Protein AF-A0ABD2PRA4-F1 (afdb_monomer_lite)

InterPro domains:
  IPR013866 Sphingolipid delta4-desaturase, N-terminal [PF08557] (90-124)
  IPR013866 Sphingolipid delta4-desaturase, N-terminal [SM01269] (88-125)

pLDDT: mean 74.13, std 17.99, range [33.41, 94.56]

Secondary structure (DSSP, 8-state):
-HHHHHHHHHHHHHHHHHHHHHHHHHHHHHTT-HHHHHHHHHHHHS-----S--------------------SSHHHHHHHHHHT----TT-----SPPHHHHHHHHHHHH-GGGGGG----THHHHHHHHHHHHHHHHHHHHHHH---HHHHHHHIIIIIHHHHHHHHHHHHHHHTTTTT-TT-HHHHHHHHHHHHGGG-S--HHHHHHHHHHH-

Sequence (216 aa):
MSMVKEITFRILEVVLLTDISCQRDLTSNMVKDEKVKKAFKDLQHNGVEPKGEAKCRLTRHEAADWKSTFTAVTTNFFRALTLAFAIKNTDDEWEYTEEPHVSRRKEILARHPEIKKLMGHDPTIALVVLVEVFLQFCMMFFVQWYQPGWLLFLTLAYVVGATLNHSLGSAIHEIGHNLAFGHSYPKCNRVLSLVCNLPLGIPIAISYKKYHQEHH

Radius of gyration: 23.18 Å; chains: 1; bounding box: 57×55×52 Å

Foldseek 3Di:
DVVVVVVLVVVLVVLVVLVVVVVVVLVVVCVPDPLSVVLVVCCVPVNDDQDDFADDDDPDDDPDDDDDDDPPPPVVPVVVVCVVPDDDDVPDDDDPTPDVCVRSVVVSCVVRVVVVVSPAAAQVLLVSLVVLLVVLVVVVVVCVVVVDDPVVVVVCCVPVVVSSLVSLVVSLVCLLVVRNPDPVCNVVSLVSLQSSCVSVPDPPSVVCSVVVVVVD

Structure (mmCIF, N/CA/C/O backbone):
data_AF-A0ABD2PRA4-F1
#
_entry.id   AF-A0ABD2PRA4-F1
#
loop_
_atom_site.group_PDB
_atom_site.id
_atom_site.type_symbol
_atom_site.label_atom_id
_atom_site.label_alt_id
_atom_site.label_comp_id
_atom_site.label_asym_id
_atom_site.label_entity_id
_atom_site.label_seq_id
_atom_site.pdbx_PDB_ins_code
_atom_site.Cartn_x
_atom_site.Cartn_y
_atom_site.Cartn_z
_atom_site.occupancy
_atom_site.B_iso_or_equiv
_atom_site.auth_seq_id
_atom_site.auth_comp_id
_atom_site.auth_asym_id
_atom_site.auth_atom_id
_atom_site.pdbx_PDB_model_num
ATOM 1 N N . MET A 1 1 ? -26.019 -8.322 19.562 1.00 48.19 1 MET A N 1
ATOM 2 C CA . MET A 1 1 ? -24.837 -9.217 19.501 1.00 48.19 1 MET A CA 1
ATOM 3 C C . MET A 1 1 ? -24.753 -10.047 18.212 1.00 48.19 1 MET A C 1
ATOM 5 O O . MET A 1 1 ? -23.647 -10.243 17.734 1.00 48.19 1 MET A O 1
ATOM 9 N N . SER A 1 2 ? -25.870 -10.507 17.625 1.00 48.75 2 SER A N 1
ATOM 10 C CA . SER A 1 2 ? -25.870 -11.269 16.355 1.00 48.75 2 SER A CA 1
ATOM 11 C C . SER A 1 2 ? -25.567 -10.401 15.117 1.00 48.75 2 SER A C 1
ATOM 13 O O . SER A 1 2 ? -24.686 -10.754 14.345 1.00 48.75 2 SER A O 1
ATOM 15 N N . MET A 1 3 ? -26.161 -9.208 15.006 1.00 41.91 3 MET A N 1
ATOM 16 C CA . MET A 1 3 ? -25.977 -8.324 13.840 1.00 41.91 3 MET A CA 1
ATOM 17 C C . MET A 1 3 ? -24.536 -7.816 13.651 1.00 41.91 3 MET A C 1
ATOM 19 O O . MET A 1 3 ? -24.042 -7.758 12.533 1.00 41.91 3 MET A O 1
ATOM 23 N N . VAL A 1 4 ? -23.831 -7.484 14.739 1.00 47.22 4 VAL A N 1
ATOM 24 C CA . VAL A 1 4 ? -22.433 -7.013 14.666 1.00 47.22 4 VAL A CA 1
ATOM 25 C C . VAL A 1 4 ? -21.511 -8.143 14.221 1.00 47.22 4 VAL A C 1
ATOM 27 O O . VAL A 1 4 ? -20.702 -7.934 13.331 1.00 47.22 4 VAL A O 1
ATOM 30 N N . LYS A 1 5 ? -21.683 -9.355 14.766 1.00 48.06 5 LYS A N 1
ATOM 31 C CA . LYS A 1 5 ? -20.922 -10.532 14.321 1.00 48.06 5 LYS A CA 1
ATOM 32 C C . LYS A 1 5 ? -21.134 -10.800 12.834 1.00 48.06 5 LYS A C 1
ATOM 34 O O . LYS A 1 5 ? -20.176 -11.099 12.137 1.00 48.06 5 LYS A O 1
ATOM 39 N N . GLU A 1 6 ? -22.363 -10.648 12.355 1.00 48.19 6 GLU A N 1
ATOM 40 C CA . GLU A 1 6 ? -22.707 -10.885 10.956 1.00 48.19 6 GLU A CA 1
ATOM 41 C C . GLU A 1 6 ? -22.149 -9.805 10.017 1.00 48.19 6 GLU A C 1
ATOM 43 O O . GLU A 1 6 ? -21.618 -10.132 8.961 1.00 48.19 6 GLU A O 1
ATOM 48 N N . ILE A 1 7 ? -22.168 -8.533 10.424 1.00 53.28 7 ILE A N 1
ATOM 49 C CA . ILE A 1 7 ? -21.553 -7.434 9.664 1.00 53.28 7 ILE A CA 1
ATOM 50 C C . ILE A 1 7 ? -20.029 -7.572 9.642 1.00 53.28 7 ILE A C 1
ATOM 52 O O . ILE A 1 7 ? -19.430 -7.462 8.577 1.00 53.28 7 ILE A O 1
ATOM 56 N N . THR A 1 8 ? -19.387 -7.850 10.781 1.00 50.66 8 THR A N 1
ATOM 57 C CA . THR A 1 8 ? -17.930 -8.047 10.829 1.00 50.66 8 THR A CA 1
ATOM 58 C C . THR A 1 8 ? -17.515 -9.246 9.981 1.00 50.66 8 THR A C 1
ATOM 60 O O . THR A 1 8 ? -16.539 -9.153 9.246 1.00 50.66 8 THR A O 1
ATOM 63 N N . PHE A 1 9 ? -18.275 -10.343 10.032 1.00 52.56 9 PHE A N 1
ATOM 64 C CA . PHE A 1 9 ? -18.011 -11.531 9.223 1.00 52.56 9 PHE A CA 1
ATOM 65 C C . PHE A 1 9 ? -18.160 -11.242 7.725 1.00 52.56 9 PHE A C 1
ATOM 67 O O . PHE A 1 9 ? -17.268 -11.582 6.956 1.00 52.56 9 PHE A O 1
ATOM 74 N N . ARG A 1 10 ? -19.219 -10.531 7.315 1.00 53.53 10 ARG A N 1
ATOM 75 C CA . ARG A 1 10 ? -19.430 -10.147 5.909 1.00 53.53 10 ARG A CA 1
ATOM 76 C C . ARG A 1 10 ? -18.403 -9.136 5.404 1.00 53.53 10 ARG A C 1
ATOM 78 O O . ARG A 1 10 ? -18.008 -9.210 4.250 1.00 53.53 10 ARG A O 1
ATOM 85 N N . ILE A 1 11 ? -17.944 -8.210 6.245 1.00 55.09 11 ILE A N 1
ATOM 86 C CA . ILE A 1 11 ? -16.858 -7.285 5.893 1.00 55.09 11 ILE A CA 1
ATOM 87 C C . ILE A 1 11 ? -15.550 -8.056 5.698 1.00 55.09 11 ILE A C 1
ATOM 89 O O . ILE A 1 11 ? -14.870 -7.848 4.699 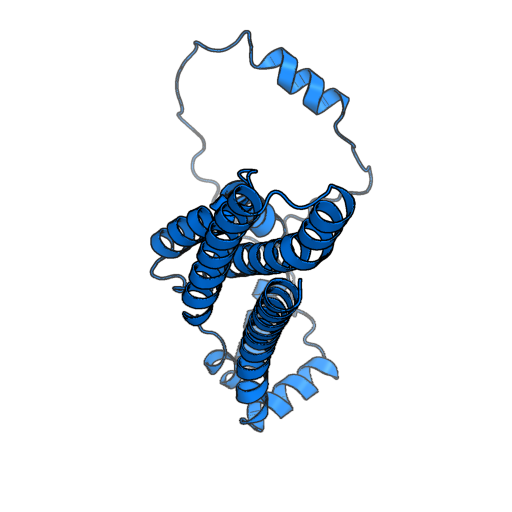1.00 55.09 11 ILE A O 1
ATOM 93 N N . LEU A 1 12 ? -15.217 -8.965 6.619 1.00 56.12 12 LEU A N 1
ATOM 94 C CA . LEU A 1 12 ? -14.015 -9.792 6.516 1.00 56.12 12 LEU A CA 1
ATOM 95 C C . LEU A 1 12 ? -14.051 -10.668 5.255 1.00 56.12 12 LEU A C 1
ATOM 97 O O . LEU A 1 12 ? -13.047 -10.794 4.562 1.00 56.12 12 LEU A O 1
ATOM 101 N N . GLU A 1 13 ? -15.220 -11.226 4.941 1.00 55.94 13 GLU A N 1
ATOM 102 C CA . GLU A 1 13 ? -15.465 -12.011 3.733 1.00 55.94 13 GLU A CA 1
ATOM 103 C C . GLU A 1 13 ? -15.283 -11.163 2.468 1.00 55.94 13 GLU A C 1
ATOM 105 O O . GLU A 1 13 ? -14.559 -11.573 1.569 1.00 55.94 13 GLU A O 1
ATOM 110 N N . VAL A 1 14 ? -15.850 -9.953 2.409 1.00 56.66 14 VAL A N 1
ATOM 111 C CA . VAL A 1 14 ? -15.675 -9.046 1.262 1.00 56.66 14 VAL A CA 1
ATOM 112 C C . VAL A 1 14 ? -14.207 -8.659 1.073 1.00 56.66 14 VAL A C 1
ATOM 114 O O . VAL A 1 14 ? -13.724 -8.734 -0.052 1.00 56.66 14 VAL A O 1
ATOM 117 N N . VAL A 1 15 ? -13.491 -8.316 2.149 1.00 57.34 15 VAL A N 1
ATOM 118 C CA . VAL A 1 15 ? -12.068 -7.924 2.104 1.00 57.34 15 VAL A CA 1
ATOM 119 C C . VAL A 1 15 ? -11.189 -9.075 1.613 1.00 57.34 15 VAL A C 1
ATOM 121 O O . VAL A 1 15 ? -10.407 -8.903 0.677 1.00 57.34 15 VAL A O 1
ATOM 124 N N . LEU A 1 16 ? -11.359 -10.270 2.188 1.00 57.31 16 LEU A N 1
ATOM 125 C CA . LEU A 1 16 ? -10.630 -11.467 1.760 1.00 57.31 16 LEU A CA 1
ATOM 126 C C . LEU A 1 16 ? -10.949 -11.829 0.306 1.00 57.31 16 LEU A C 1
ATOM 128 O O . LEU A 1 16 ? -10.056 -12.209 -0.448 1.00 57.31 16 LEU A O 1
ATOM 132 N N . LEU A 1 17 ? -12.208 -11.700 -0.116 1.00 55.25 17 LEU A N 1
ATOM 133 C CA . LEU A 1 17 ? -12.607 -12.013 -1.484 1.00 55.25 17 LEU A CA 1
ATOM 134 C C . LEU A 1 17 ? -12.061 -11.006 -2.499 1.00 55.25 17 LEU A C 1
ATOM 136 O O . LEU A 1 17 ? -11.713 -11.425 -3.604 1.00 55.25 17 LEU A O 1
ATOM 140 N N . THR A 1 18 ? -11.954 -9.718 -2.164 1.00 53.94 18 THR A N 1
ATOM 141 C CA . THR A 1 18 ? -11.391 -8.710 -3.076 1.00 53.94 18 THR A CA 1
ATOM 142 C C . THR A 1 18 ? -9.891 -8.882 -3.285 1.00 53.94 18 THR A C 1
ATOM 144 O O . THR A 1 18 ? -9.443 -8.842 -4.430 1.00 53.94 18 THR A O 1
ATOM 147 N N . ASP A 1 19 ? -9.136 -9.155 -2.219 1.00 52.25 19 ASP A N 1
ATOM 148 C CA . ASP A 1 19 ? -7.680 -9.338 -2.292 1.00 52.25 19 ASP A CA 1
ATOM 149 C C . ASP A 1 19 ? -7.328 -10.608 -3.097 1.00 52.25 19 ASP A C 1
ATOM 151 O O . ASP A 1 19 ? -6.590 -10.581 -4.087 1.00 52.25 19 ASP A O 1
ATOM 155 N N . ILE A 1 20 ? -8.023 -11.714 -2.795 1.00 53.16 20 ILE A N 1
ATOM 156 C CA . ILE A 1 20 ? -7.877 -12.974 -3.533 1.00 53.16 20 ILE A CA 1
ATOM 157 C C . ILE A 1 20 ? -8.292 -12.817 -5.004 1.00 53.16 20 ILE A C 1
ATOM 159 O O . ILE A 1 20 ? -7.678 -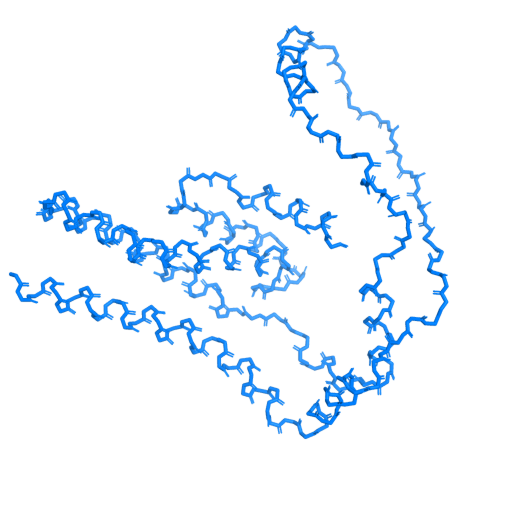13.430 -5.878 1.00 53.16 20 ILE A O 1
ATOM 163 N N . SER A 1 21 ? -9.331 -12.035 -5.311 1.00 49.72 21 SER A N 1
ATOM 164 C CA . SER A 1 21 ? -9.794 -11.867 -6.697 1.00 49.72 21 SER A CA 1
ATOM 165 C C . SER A 1 21 ? -8.804 -11.063 -7.543 1.00 49.72 21 SER A C 1
ATOM 167 O O . SER A 1 21 ? -8.553 -11.447 -8.684 1.00 49.72 21 SER A O 1
ATOM 169 N N . CYS A 1 22 ? -8.170 -10.031 -6.974 1.00 47.84 22 CYS A N 1
ATOM 170 C CA . CYS A 1 22 ? -7.142 -9.240 -7.655 1.00 47.84 22 CYS A CA 1
ATOM 171 C C . CYS A 1 22 ? -5.910 -10.095 -8.023 1.00 47.84 22 CYS A C 1
ATOM 173 O O . CYS A 1 22 ? -5.510 -10.163 -9.189 1.00 47.84 22 CYS A O 1
ATOM 175 N N . GLN A 1 23 ? -5.366 -10.865 -7.070 1.00 50.03 23 GLN A N 1
ATOM 176 C CA . GLN A 1 23 ? -4.257 -11.796 -7.348 1.00 50.03 23 GLN A CA 1
ATOM 177 C C . GLN A 1 23 ? -4.648 -12.931 -8.314 1.00 50.03 23 GLN A C 1
ATOM 179 O O . GLN A 1 23 ? -3.826 -13.409 -9.110 1.00 50.03 23 GLN A O 1
ATOM 184 N N . ARG A 1 24 ? -5.911 -13.373 -8.278 1.00 51.66 24 ARG A N 1
ATOM 185 C CA . ARG A 1 24 ? -6.428 -14.421 -9.167 1.00 51.66 24 ARG A CA 1
ATOM 186 C C . ARG A 1 24 ? -6.555 -13.949 -10.617 1.00 51.66 24 ARG A C 1
ATOM 188 O O . ARG A 1 24 ? -6.306 -14.746 -11.520 1.00 51.66 24 ARG A O 1
ATOM 195 N N . ASP A 1 25 ? -6.880 -12.685 -10.874 1.00 53.72 25 ASP A N 1
ATOM 196 C CA . ASP A 1 25 ? -7.033 -12.183 -12.246 1.00 53.72 25 ASP A CA 1
ATOM 197 C C . ASP A 1 25 ? -5.695 -12.059 -12.990 1.00 53.72 25 ASP A C 1
ATOM 199 O O . ASP A 1 25 ? -5.598 -12.487 -14.149 1.00 53.72 25 ASP A O 1
ATOM 203 N N . LEU A 1 26 ? -4.638 -11.595 -12.313 1.00 52.12 26 LEU A N 1
ATOM 204 C CA . LEU A 1 26 ? -3.271 -11.557 -12.854 1.00 52.12 26 LEU A CA 1
ATOM 205 C C . LEU A 1 26 ? -2.768 -12.960 -13.221 1.00 52.12 26 LEU A C 1
ATOM 207 O O . LEU A 1 26 ? -2.285 -13.193 -14.333 1.00 52.12 26 LEU A O 1
ATOM 211 N N . THR A 1 27 ? -2.955 -13.924 -12.318 1.00 53.31 27 THR A N 1
ATOM 212 C CA . THR A 1 27 ? -2.571 -15.321 -12.562 1.00 53.31 27 THR A CA 1
ATOM 213 C C . THR A 1 27 ? -3.439 -15.978 -13.638 1.00 53.31 27 THR A C 1
ATOM 215 O O . THR A 1 27 ? -2.912 -16.708 -14.478 1.00 53.31 27 THR A O 1
ATOM 218 N N . SER A 1 28 ? -4.742 -15.676 -13.715 1.00 58.91 28 SER A N 1
ATOM 219 C CA . SER A 1 28 ? -5.622 -16.250 -14.745 1.00 58.91 28 SER A CA 1
ATOM 220 C C . SER A 1 28 ? -5.221 -15.832 -16.162 1.00 58.91 28 SER A C 1
ATOM 222 O O . SER A 1 28 ? -5.287 -16.646 -17.086 1.00 58.91 28 SER A O 1
ATOM 224 N N . ASN A 1 29 ? -4.769 -14.588 -16.346 1.00 59.38 29 ASN A N 1
ATOM 225 C CA . ASN A 1 29 ? -4.348 -14.087 -17.652 1.00 59.38 29 ASN A CA 1
ATOM 226 C C . ASN A 1 29 ? -3.021 -14.710 -18.098 1.00 59.38 29 ASN A C 1
ATOM 228 O O . ASN A 1 29 ? -2.890 -15.090 -19.263 1.00 59.38 29 ASN A O 1
ATOM 232 N N . MET A 1 30 ? -2.084 -14.929 -17.170 1.00 58.38 30 MET A N 1
ATOM 233 C CA . MET A 1 30 ? -0.866 -15.708 -17.434 1.00 58.38 30 MET A CA 1
ATOM 234 C C . MET A 1 30 ? -1.174 -17.170 -17.792 1.00 58.38 30 MET A C 1
ATOM 236 O O . MET A 1 30 ? -0.494 -17.771 -18.621 1.00 58.38 30 MET A O 1
ATOM 240 N N . VAL A 1 31 ? -2.227 -17.748 -17.205 1.00 60.25 31 VAL A N 1
ATOM 241 C CA . VAL A 1 31 ? -2.642 -19.141 -17.433 1.00 60.25 31 VAL A CA 1
ATOM 242 C C . VAL A 1 31 ? -3.372 -19.339 -18.775 1.00 60.25 31 VAL A C 1
ATOM 244 O O . VAL A 1 31 ? -3.567 -20.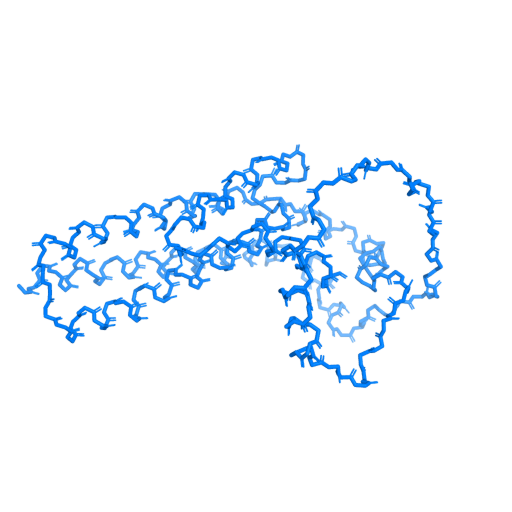478 -19.201 1.00 60.25 31 VAL A O 1
ATOM 247 N N . LYS A 1 32 ? -3.750 -18.288 -19.503 1.00 68.62 32 LYS A N 1
ATOM 248 C CA . LYS A 1 32 ? -4.456 -18.446 -20.790 1.00 68.62 32 LYS A CA 1
ATOM 249 C C . LYS A 1 32 ? -3.523 -18.539 -21.998 1.00 68.62 32 LYS A C 1
ATOM 251 O O . LYS A 1 32 ? -3.882 -19.192 -22.972 1.00 68.62 32 LYS A O 1
ATOM 256 N N . ASP A 1 33 ? -2.338 -17.932 -21.944 1.00 77.12 33 ASP A N 1
ATOM 257 C CA . ASP A 1 33 ? -1.402 -17.913 -23.073 1.00 77.12 33 ASP A CA 1
ATOM 258 C C . ASP A 1 33 ? -0.353 -19.030 -22.942 1.00 77.12 33 ASP A C 1
ATOM 260 O O . ASP A 1 33 ? 0.520 -19.019 -22.072 1.00 77.12 33 ASP A O 1
ATOM 264 N N . GLU A 1 34 ? -0.455 -20.036 -23.809 1.00 82.50 34 GLU A N 1
ATOM 265 C CA . GLU A 1 34 ? 0.419 -21.210 -23.788 1.00 82.50 34 GLU A CA 1
ATOM 266 C C . GLU A 1 34 ? 1.889 -20.857 -24.084 1.00 82.50 34 GLU A C 1
ATOM 268 O O . GLU A 1 34 ? 2.799 -21.489 -23.541 1.00 82.50 34 GLU A O 1
ATOM 273 N N . LYS A 1 35 ? 2.139 -19.795 -24.869 1.00 81.31 35 LYS A N 1
ATOM 274 C CA . LYS A 1 35 ? 3.499 -19.307 -25.144 1.00 81.31 35 LYS A CA 1
ATOM 275 C C . LYS A 1 35 ? 4.108 -18.669 -23.902 1.00 81.31 35 LYS A C 1
ATOM 277 O O . LYS A 1 35 ? 5.252 -18.964 -23.574 1.00 81.31 35 LYS A O 1
ATOM 282 N N . VAL A 1 36 ? 3.320 -17.884 -23.165 1.00 81.12 36 VAL A N 1
ATOM 283 C CA . VAL A 1 36 ? 3.733 -17.299 -21.878 1.00 81.12 36 VAL A CA 1
ATOM 284 C C . VAL A 1 36 ? 4.037 -18.391 -20.853 1.00 81.12 36 VAL A C 1
ATOM 286 O O . VAL A 1 36 ? 5.062 -18.322 -20.177 1.00 81.12 36 VAL A O 1
ATOM 289 N N . LYS A 1 37 ? 3.189 -19.423 -20.744 1.00 81.69 37 LYS A N 1
ATOM 290 C CA . LYS A 1 37 ? 3.445 -20.559 -19.840 1.00 81.69 37 LYS A CA 1
ATOM 291 C C . LYS A 1 37 ? 4.759 -21.255 -20.155 1.00 81.69 37 LYS A C 1
ATOM 293 O O . LYS A 1 37 ? 5.524 -21.567 -19.243 1.00 81.69 37 LYS A O 1
ATOM 298 N N . LYS A 1 38 ? 5.007 -21.508 -21.443 1.00 83.38 38 LYS A N 1
ATOM 299 C CA . LYS A 1 38 ? 6.243 -22.136 -21.901 1.00 83.38 38 LYS A CA 1
ATOM 300 C C . LYS A 1 38 ? 7.451 -21.261 -21.568 1.00 83.38 38 LYS A C 1
ATOM 302 O O . LYS A 1 38 ? 8.383 -21.761 -20.954 1.00 83.38 38 LYS A O 1
ATOM 307 N N . ALA A 1 39 ? 7.381 -19.962 -21.857 1.00 81.19 39 ALA A N 1
ATOM 308 C CA . ALA A 1 39 ? 8.424 -19.003 -21.506 1.00 81.19 39 ALA A CA 1
ATOM 309 C C . ALA A 1 39 ? 8.728 -18.995 -19.999 1.00 81.19 39 ALA A C 1
ATOM 311 O O . ALA A 1 39 ? 9.885 -19.027 -19.597 1.00 81.19 39 ALA A O 1
ATOM 312 N N . PHE A 1 40 ? 7.701 -19.019 -19.145 1.00 79.25 40 PHE A N 1
ATOM 313 C CA . PHE A 1 40 ? 7.890 -19.043 -17.693 1.00 79.25 40 PHE A CA 1
ATOM 314 C C . PHE A 1 40 ? 8.574 -20.332 -17.218 1.00 79.25 40 PHE A C 1
ATOM 316 O O . PHE A 1 40 ? 9.498 -20.285 -16.407 1.00 79.25 40 PHE A O 1
ATOM 323 N N . LYS A 1 41 ? 8.162 -21.480 -17.768 1.00 82.12 41 LYS A N 1
ATOM 324 C CA . LYS A 1 41 ? 8.769 -22.783 -17.476 1.00 82.12 41 LYS A CA 1
ATOM 325 C C . LYS A 1 41 ? 10.227 -22.846 -17.944 1.00 82.12 41 LYS A C 1
ATOM 327 O O . LYS A 1 41 ? 11.082 -23.342 -17.213 1.00 82.12 41 LYS A O 1
ATOM 332 N N . ASP A 1 42 ? 10.518 -22.286 -19.115 1.00 81.94 42 ASP A N 1
ATOM 333 C CA . ASP A 1 42 ? 11.875 -22.184 -19.653 1.00 81.94 42 ASP A CA 1
ATOM 334 C C . ASP A 1 42 ? 12.755 -21.287 -18.761 1.00 81.94 42 ASP A C 1
ATOM 336 O O . ASP A 1 42 ? 13.890 -21.653 -18.463 1.00 81.94 42 ASP A O 1
ATOM 340 N N . LEU A 1 43 ? 12.228 -20.165 -18.251 1.00 79.31 43 LEU A N 1
ATOM 341 C CA . LEU A 1 43 ? 12.936 -19.274 -17.319 1.00 79.31 43 LEU A CA 1
ATOM 342 C C . LEU A 1 43 ? 13.178 -19.894 -15.934 1.00 79.31 43 LEU A C 1
ATOM 344 O O . LEU A 1 43 ? 14.195 -19.586 -15.313 1.00 79.31 43 LEU A O 1
ATOM 348 N N . GLN A 1 44 ? 12.267 -20.740 -15.440 1.00 73.94 44 GLN A N 1
ATOM 349 C CA . GLN A 1 44 ? 12.426 -21.438 -14.157 1.00 73.94 44 GLN A CA 1
ATOM 350 C C . GLN A 1 44 ? 13.487 -22.543 -14.215 1.00 73.94 44 GLN A C 1
ATOM 352 O O . GLN A 1 44 ? 14.199 -22.748 -13.236 1.00 73.94 44 GLN A O 1
ATOM 357 N N . HIS A 1 45 ? 13.595 -23.252 -15.342 1.00 71.81 45 HIS A N 1
ATOM 358 C CA . HIS A 1 45 ? 14.531 -24.371 -15.488 1.00 71.81 45 HIS A CA 1
ATOM 359 C C . HIS A 1 45 ? 15.892 -23.972 -16.069 1.00 71.81 45 HIS A C 1
ATOM 361 O O . HIS A 1 45 ? 16.905 -24.528 -15.662 1.00 71.81 45 HIS A O 1
ATOM 367 N N . ASN A 1 46 ? 15.928 -23.011 -16.995 1.00 69.00 46 ASN A N 1
ATOM 368 C CA . ASN A 1 46 ? 17.122 -22.649 -17.766 1.00 69.00 46 ASN A CA 1
ATOM 369 C C . ASN A 1 46 ? 17.483 -21.173 -17.564 1.00 69.00 46 ASN A C 1
ATOM 371 O O . ASN A 1 46 ? 17.747 -20.474 -18.542 1.00 69.00 46 ASN A O 1
ATOM 375 N N . GLY A 1 47 ? 17.405 -20.706 -16.311 1.00 60.06 47 GLY A N 1
ATOM 376 C CA . GLY A 1 47 ? 17.536 -19.308 -15.896 1.00 60.06 47 GLY A CA 1
ATOM 377 C C . GLY A 1 47 ? 18.465 -18.455 -16.767 1.00 60.06 47 GLY A C 1
ATOM 378 O O . GLY A 1 47 ? 19.523 -18.879 -17.221 1.00 60.06 47 GLY A O 1
ATOM 379 N N . VAL A 1 48 ? 18.053 -17.219 -17.024 1.00 59.66 48 VAL A N 1
ATOM 380 C CA . VAL A 1 48 ? 18.850 -16.281 -17.819 1.00 59.66 48 VAL A CA 1
ATOM 381 C C . VAL A 1 48 ? 19.956 -15.709 -16.933 1.00 59.66 48 VAL A C 1
ATOM 383 O O . VAL A 1 48 ? 19.690 -14.818 -16.127 1.00 59.66 48 VAL A O 1
ATOM 386 N N . GLU A 1 49 ? 21.170 -16.251 -17.057 1.00 55.59 49 GLU A N 1
ATOM 387 C CA . GLU A 1 49 ? 22.379 -15.620 -16.521 1.00 55.59 49 GLU A CA 1
ATOM 388 C C . GLU A 1 49 ? 22.749 -14.393 -17.366 1.00 55.59 49 GLU A C 1
ATOM 390 O O . GLU A 1 49 ? 22.772 -14.503 -18.598 1.00 55.59 49 GLU A O 1
ATOM 395 N N . PRO A 1 50 ? 23.040 -13.243 -16.731 1.00 50.97 50 PRO A N 1
ATOM 396 C CA . PRO A 1 50 ? 23.384 -12.022 -17.444 1.00 50.97 50 PRO A CA 1
ATOM 397 C C . PRO A 1 50 ? 24.680 -12.212 -18.241 1.00 50.97 50 PRO A C 1
ATOM 399 O O . PRO A 1 50 ? 25.721 -12.577 -17.691 1.00 50.97 50 PRO A O 1
ATOM 402 N N . LYS A 1 51 ? 24.642 -11.942 -19.549 1.00 45.69 51 LYS A N 1
ATOM 403 C CA . LYS A 1 51 ? 25.842 -11.947 -20.396 1.00 45.69 51 LYS A CA 1
ATOM 404 C C . LYS A 1 51 ? 26.482 -10.560 -20.413 1.00 45.69 51 LYS A C 1
ATOM 406 O O . LYS A 1 51 ? 26.160 -9.729 -21.258 1.00 45.69 51 LYS A O 1
ATOM 411 N N . GLY A 1 52 ? 27.458 -10.364 -19.529 1.00 49.22 52 GLY A N 1
ATOM 412 C CA . GLY A 1 52 ? 28.398 -9.242 -19.571 1.00 49.22 52 GLY A CA 1
ATOM 413 C C . GLY A 1 52 ? 28.263 -8.256 -18.411 1.00 49.22 52 GLY A C 1
ATOM 414 O O . GLY A 1 52 ? 27.170 -7.973 -17.928 1.00 49.22 52 GLY A O 1
ATOM 415 N N . GLU A 1 53 ? 29.409 -7.725 -17.986 1.00 44.72 53 GLU A N 1
ATOM 416 C CA . GLU A 1 53 ? 29.529 -6.690 -16.958 1.00 44.72 53 GLU A CA 1
ATOM 417 C C . GLU A 1 53 ? 28.824 -5.403 -17.415 1.00 44.72 53 GLU A C 1
ATOM 419 O O . GLU A 1 53 ? 29.181 -4.790 -18.429 1.00 44.72 53 GLU A O 1
ATOM 424 N N . ALA A 1 54 ? 27.798 -4.981 -16.677 1.00 44.78 54 ALA A N 1
ATOM 425 C CA . ALA A 1 54 ? 27.063 -3.764 -16.977 1.00 44.78 54 ALA A CA 1
ATOM 426 C C . ALA A 1 54 ? 27.905 -2.530 -16.608 1.00 44.78 54 ALA A C 1
ATOM 428 O O . ALA A 1 54 ? 28.057 -2.167 -15.443 1.00 44.78 54 ALA A O 1
ATOM 429 N N . LYS A 1 55 ? 28.464 -1.864 -17.622 1.00 39.25 55 LYS A N 1
ATOM 430 C CA . LYS A 1 55 ? 29.231 -0.625 -17.453 1.00 39.25 55 LYS A CA 1
ATOM 431 C C . LYS A 1 55 ? 28.276 0.570 -17.357 1.00 39.25 55 LYS A C 1
ATOM 433 O O . LYS A 1 55 ? 27.833 1.098 -18.376 1.00 39.25 55 LYS A O 1
ATOM 438 N N . CYS A 1 56 ? 27.972 0.996 -16.132 1.00 35.50 56 CYS A N 1
ATOM 439 C CA . CYS A 1 56 ? 27.126 2.157 -15.857 1.00 35.50 56 CYS A CA 1
ATOM 440 C C . CYS A 1 56 ? 27.784 3.454 -16.370 1.00 35.50 56 CYS A C 1
ATOM 442 O O . CYS A 1 56 ? 28.892 3.824 -15.970 1.00 35.50 56 CYS A O 1
ATOM 444 N N . ARG A 1 57 ? 27.104 4.170 -17.276 1.00 33.41 57 ARG A N 1
ATOM 445 C CA . ARG A 1 57 ? 27.489 5.524 -17.699 1.00 33.41 57 ARG A CA 1
ATOM 446 C C . ARG A 1 57 ? 26.883 6.526 -16.719 1.00 33.41 57 ARG A C 1
ATOM 448 O O . ARG A 1 57 ? 25.774 7.009 -16.921 1.00 33.41 57 ARG A O 1
ATOM 455 N N . LEU A 1 58 ? 27.641 6.873 -15.685 1.00 40.84 58 LEU A N 1
ATOM 456 C CA . LEU A 1 58 ? 27.318 7.990 -14.801 1.00 40.84 58 LEU A CA 1
ATOM 457 C C . LEU A 1 58 ? 27.464 9.314 -15.568 1.00 40.84 58 LEU A C 1
ATOM 459 O O . LEU A 1 58 ? 28.579 9.790 -15.781 1.00 40.84 58 LEU A O 1
ATOM 463 N N . THR A 1 59 ? 26.362 9.956 -15.959 1.00 33.44 59 THR A N 1
ATOM 464 C CA . THR A 1 59 ? 26.395 11.397 -16.248 1.00 33.44 59 THR A CA 1
ATOM 465 C C . THR A 1 59 ? 26.265 12.146 -14.928 1.00 33.44 59 THR A C 1
ATOM 467 O O . THR A 1 59 ? 25.167 12.454 -14.472 1.00 33.44 59 THR A O 1
ATOM 470 N N . ARG A 1 60 ? 27.407 12.419 -14.290 1.00 44.59 60 ARG A N 1
ATOM 471 C CA . ARG A 1 60 ? 27.508 13.392 -13.199 1.00 44.59 60 ARG A CA 1
ATOM 472 C C . ARG A 1 60 ? 27.577 14.795 -13.814 1.00 44.59 60 ARG A C 1
ATOM 474 O O . ARG A 1 60 ? 28.654 15.248 -14.168 1.00 44.59 60 ARG A O 1
ATOM 481 N N . HIS A 1 61 ? 26.435 15.461 -13.919 1.00 35.72 61 HIS A N 1
ATOM 482 C CA . HIS A 1 61 ? 26.279 16.898 -14.183 1.00 35.72 61 HIS A CA 1
ATOM 483 C C . HIS A 1 61 ? 24.934 17.268 -13.527 1.00 35.72 61 HIS A C 1
ATOM 485 O O . HIS A 1 61 ? 23.945 16.623 -13.834 1.00 35.72 61 HIS A O 1
ATOM 491 N N . GLU A 1 62 ? 24.766 18.155 -12.552 1.00 37.53 62 GLU A N 1
ATOM 492 C CA . GLU A 1 62 ? 25.573 19.206 -11.943 1.00 37.53 62 GLU A CA 1
ATOM 493 C C . GLU A 1 62 ? 25.178 19.266 -10.456 1.00 37.53 62 GLU A C 1
ATOM 495 O O . GLU A 1 62 ? 23.998 19.335 -10.119 1.00 37.53 62 GLU A O 1
ATOM 500 N N . ALA A 1 63 ? 26.156 19.229 -9.552 1.00 38.44 63 ALA A N 1
ATOM 501 C CA . ALA A 1 63 ? 25.950 19.570 -8.151 1.00 38.44 63 ALA A CA 1
ATOM 502 C C . ALA A 1 63 ? 26.516 20.970 -7.928 1.00 38.44 63 ALA A C 1
ATOM 504 O O . ALA A 1 63 ? 27.694 21.122 -7.618 1.00 38.44 63 ALA A O 1
ATOM 505 N N . ALA A 1 64 ? 25.684 21.989 -8.112 1.00 42.75 64 ALA A N 1
ATOM 506 C CA . ALA A 1 64 ? 25.903 23.295 -7.516 1.00 42.75 64 ALA A CA 1
ATOM 507 C C . ALA A 1 64 ? 24.576 24.050 -7.408 1.00 42.75 64 ALA A C 1
ATOM 509 O O . ALA A 1 64 ? 23.777 24.057 -8.336 1.00 42.75 64 ALA A O 1
ATOM 510 N N . ASP A 1 65 ? 24.434 24.726 -6.273 1.00 50.84 65 ASP A N 1
ATOM 511 C CA . ASP A 1 65 ? 23.468 25.782 -5.971 1.00 50.84 65 ASP A CA 1
ATOM 512 C C . ASP A 1 65 ? 22.165 25.386 -5.250 1.00 50.84 65 ASP A C 1
ATOM 514 O O . ASP A 1 65 ? 21.085 25.256 -5.821 1.00 50.84 65 ASP A O 1
ATOM 518 N N . TRP A 1 66 ? 22.269 25.300 -3.918 1.00 38.81 66 TRP A N 1
ATOM 519 C CA . TRP A 1 66 ? 21.171 25.640 -3.011 1.00 38.81 66 TRP A CA 1
ATOM 520 C C . TRP A 1 66 ? 21.746 26.366 -1.772 1.00 38.81 66 TRP A C 1
ATOM 522 O O . TRP A 1 66 ? 22.145 25.803 -0.758 1.00 38.81 66 TRP A O 1
ATOM 532 N N . LYS A 1 67 ? 21.961 27.663 -1.981 1.00 35.75 67 LYS A N 1
ATOM 533 C CA . LYS A 1 67 ? 21.799 28.810 -1.073 1.00 35.75 67 LYS A CA 1
ATOM 534 C C . LYS A 1 67 ? 21.791 28.613 0.459 1.00 35.75 67 LYS A C 1
ATOM 536 O O . LYS A 1 67 ? 20.949 27.944 1.046 1.00 35.75 67 LYS A O 1
ATOM 541 N N . SER A 1 68 ? 22.603 29.488 1.062 1.00 40.69 68 SER A N 1
ATOM 542 C CA . SER A 1 68 ? 22.322 30.318 2.247 1.00 40.69 68 SER A CA 1
ATOM 543 C C . SER A 1 68 ? 22.243 29.649 3.623 1.00 40.69 68 SER A C 1
ATOM 545 O O . SER A 1 68 ? 21.212 29.150 4.059 1.00 40.69 68 SER A O 1
ATOM 547 N N . THR A 1 69 ? 23.353 29.774 4.354 1.00 47.78 69 THR A N 1
ATOM 548 C CA . THR A 1 69 ? 23.444 30.455 5.659 1.00 47.78 69 THR A CA 1
ATOM 549 C C . THR A 1 69 ? 22.087 30.870 6.248 1.00 47.78 69 THR A C 1
ATOM 551 O O . THR A 1 69 ? 21.584 31.903 5.841 1.00 47.78 69 THR A O 1
ATOM 554 N N . PHE A 1 70 ? 21.497 30.089 7.167 1.00 44.88 70 PHE A N 1
ATOM 555 C CA . PHE A 1 70 ? 20.674 30.590 8.299 1.00 44.88 70 PHE A CA 1
ATOM 556 C C . PHE A 1 70 ? 20.148 29.513 9.288 1.00 44.88 70 PHE A C 1
ATOM 558 O O . PHE A 1 70 ? 19.443 29.865 10.229 1.00 44.88 70 PHE A O 1
ATOM 565 N N . THR A 1 71 ? 20.522 28.226 9.188 1.00 44.38 71 THR A N 1
ATOM 566 C CA . THR A 1 71 ? 19.946 27.166 10.065 1.00 44.38 71 THR A CA 1
ATOM 567 C C . THR A 1 71 ? 20.991 26.200 10.646 1.00 44.38 71 THR A C 1
ATOM 569 O O . THR A 1 71 ? 20.839 24.982 10.586 1.00 44.38 71 THR A O 1
ATOM 572 N N . ALA A 1 72 ? 22.098 26.725 11.180 1.00 45.41 72 ALA A N 1
ATOM 573 C CA . ALA A 1 72 ? 23.273 25.930 11.568 1.00 45.41 72 ALA A CA 1
ATOM 574 C C . ALA A 1 72 ? 23.325 25.459 13.040 1.00 45.41 72 ALA A C 1
ATOM 576 O O . ALA A 1 72 ? 24.328 24.878 13.445 1.00 45.41 72 ALA A O 1
ATOM 577 N N . VAL A 1 73 ? 22.290 25.681 13.861 1.00 47.97 73 VAL A N 1
ATOM 578 C CA . VAL A 1 73 ? 22.370 25.383 15.313 1.00 47.97 73 VAL A CA 1
ATOM 579 C C . VAL A 1 73 ? 21.480 24.212 15.756 1.00 47.97 73 VAL A C 1
ATOM 581 O O . VAL A 1 73 ? 21.858 23.473 16.658 1.00 47.97 73 VAL A O 1
ATOM 584 N N . THR A 1 74 ? 20.356 23.938 15.089 1.00 48.22 74 THR A N 1
ATOM 585 C CA . THR A 1 74 ? 19.436 22.838 15.463 1.00 48.22 74 THR A CA 1
ATOM 586 C C . THR A 1 74 ? 19.674 21.531 14.696 1.00 48.22 74 THR A C 1
ATOM 588 O O . THR A 1 74 ? 19.273 20.459 15.144 1.00 48.22 74 THR A O 1
ATOM 591 N N . THR A 1 75 ? 20.379 21.588 13.567 1.00 53.06 75 THR A N 1
ATOM 592 C CA . THR A 1 75 ? 20.678 20.442 12.690 1.00 53.06 75 THR A CA 1
ATOM 593 C C . THR A 1 75 ? 21.813 19.549 13.196 1.00 53.06 75 THR A C 1
ATOM 595 O O . THR A 1 75 ? 21.918 18.409 12.748 1.00 53.06 75 THR A O 1
ATOM 598 N N . ASN A 1 76 ? 22.632 20.014 14.146 1.00 61.41 76 ASN A N 1
ATOM 599 C CA . ASN A 1 76 ? 23.785 19.257 14.649 1.00 61.41 76 ASN A CA 1
ATOM 600 C C . ASN A 1 76 ? 23.409 18.210 15.707 1.00 61.41 76 ASN A C 1
ATOM 602 O O . ASN A 1 76 ? 23.978 17.124 15.692 1.00 61.41 76 ASN A O 1
ATOM 606 N N . PHE A 1 77 ? 22.431 18.484 16.581 1.00 71.94 77 PHE A N 1
ATOM 607 C CA . PHE A 1 77 ? 22.030 17.542 17.637 1.00 71.94 77 PHE A CA 1
ATOM 608 C C . PHE A 1 77 ? 21.382 16.280 17.061 1.00 71.94 77 PHE A C 1
ATOM 610 O O . PHE A 1 77 ? 21.843 15.173 17.323 1.00 71.94 77 PHE A O 1
ATOM 617 N N . PHE A 1 78 ? 20.359 16.440 16.214 1.00 71.00 78 PHE A N 1
ATOM 618 C CA . PHE A 1 78 ? 19.685 15.293 15.604 1.00 71.00 78 PHE A CA 1
ATOM 619 C C . PHE A 1 78 ? 20.615 14.518 14.668 1.00 71.00 78 PHE A C 1
ATOM 621 O O . PHE A 1 78 ? 20.609 13.297 14.717 1.00 71.00 78 PHE A O 1
ATOM 628 N N . ARG A 1 79 ? 21.488 15.188 13.899 1.00 67.81 79 ARG A N 1
ATOM 629 C CA . ARG A 1 79 ? 22.509 14.494 13.092 1.00 67.81 79 ARG A CA 1
ATOM 630 C C . ARG A 1 79 ? 23.507 13.709 13.937 1.00 67.81 79 ARG A C 1
ATOM 632 O O . ARG A 1 79 ? 23.827 12.582 13.573 1.00 67.81 79 ARG A O 1
ATOM 639 N N . ALA A 1 80 ? 23.997 14.283 15.035 1.00 74.00 80 ALA A N 1
ATOM 640 C CA . ALA A 1 80 ? 24.923 13.598 15.932 1.00 74.00 80 ALA A CA 1
ATOM 641 C C . ALA A 1 80 ? 24.264 12.373 16.577 1.00 74.00 80 ALA A C 1
ATOM 643 O O . ALA A 1 80 ? 24.871 11.308 16.618 1.00 74.00 80 ALA A O 1
ATOM 644 N N . LEU A 1 81 ? 23.002 12.501 16.995 1.00 75.00 81 LEU A N 1
ATOM 645 C CA . LEU A 1 81 ? 22.217 11.395 17.535 1.00 75.00 81 LEU A CA 1
ATOM 646 C C . LEU A 1 81 ? 22.005 10.293 16.482 1.00 75.00 81 LEU A C 1
ATOM 648 O O . LEU A 1 81 ? 22.262 9.127 16.758 1.00 75.00 81 LEU A O 1
ATOM 652 N N . THR A 1 82 ? 21.611 10.647 15.254 1.00 73.00 82 THR A N 1
ATOM 653 C CA . THR A 1 82 ? 21.430 9.680 14.159 1.00 73.00 82 THR A CA 1
ATOM 654 C C . THR A 1 82 ? 22.725 8.942 13.821 1.00 73.00 82 THR A C 1
ATOM 656 O O . THR A 1 82 ? 22.690 7.738 13.600 1.00 73.00 82 THR A O 1
ATOM 659 N N . LEU A 1 83 ? 23.871 9.633 13.806 1.00 70.38 83 LEU A N 1
ATOM 660 C CA . LEU A 1 83 ? 25.174 9.011 13.551 1.00 70.38 83 LEU A CA 1
ATOM 661 C C . LEU A 1 83 ? 25.655 8.141 14.718 1.00 70.38 83 LEU A C 1
ATOM 663 O O . LEU A 1 83 ? 26.293 7.122 14.477 1.00 70.38 83 LEU A O 1
ATOM 667 N N . ALA A 1 84 ? 25.344 8.512 15.963 1.00 75.44 84 ALA A N 1
ATOM 668 C CA . ALA A 1 84 ? 25.704 7.733 17.148 1.00 75.44 84 ALA A CA 1
ATOM 669 C C . ALA A 1 84 ? 24.957 6.390 17.226 1.00 75.44 84 ALA A C 1
ATOM 671 O O . ALA A 1 84 ? 25.517 5.413 17.713 1.00 75.44 84 ALA A O 1
ATOM 672 N N . PHE A 1 85 ? 23.722 6.334 16.718 1.00 77.12 85 PHE A N 1
ATOM 673 C CA . PHE A 1 85 ? 22.920 5.107 16.629 1.00 77.12 85 PHE A CA 1
ATOM 674 C C . PHE A 1 85 ? 22.960 4.445 15.244 1.00 77.12 85 PHE A C 1
ATOM 676 O O . PHE A 1 85 ? 22.234 3.480 15.008 1.00 77.12 85 PHE A O 1
ATOM 683 N N . ALA A 1 86 ? 23.787 4.942 14.320 1.00 71.19 86 ALA A N 1
ATOM 684 C CA . ALA A 1 86 ? 23.940 4.326 13.011 1.00 71.19 86 ALA A CA 1
ATOM 685 C C . ALA A 1 86 ? 24.616 2.957 13.171 1.00 71.19 86 ALA A C 1
ATOM 687 O O . ALA A 1 86 ? 25.802 2.868 13.493 1.00 71.19 86 ALA A O 1
ATOM 688 N N . ILE A 1 87 ? 23.855 1.890 12.934 1.00 69.19 87 ILE A N 1
ATOM 689 C CA . ILE A 1 87 ? 24.390 0.534 12.839 1.00 69.19 87 ILE A CA 1
ATOM 690 C C . ILE A 1 87 ? 25.210 0.484 11.549 1.00 69.19 87 ILE A C 1
ATOM 692 O O . ILE A 1 87 ? 24.658 0.531 10.454 1.00 69.19 87 ILE A O 1
ATOM 696 N N . LYS A 1 88 ? 26.538 0.465 11.680 1.00 58.91 88 LYS A N 1
ATOM 697 C CA . LYS A 1 88 ? 27.443 0.178 10.568 1.00 58.91 88 LYS A CA 1
ATOM 698 C C . LYS A 1 88 ? 27.679 -1.323 10.548 1.00 58.91 88 LYS A C 1
ATOM 700 O O . LYS A 1 88 ? 28.460 -1.812 11.362 1.00 58.91 88 LYS A O 1
ATOM 705 N N . ASN A 1 89 ? 27.021 -2.037 9.643 1.00 59.22 89 ASN A N 1
ATOM 706 C CA . ASN A 1 89 ? 27.466 -3.384 9.321 1.00 59.22 89 ASN A CA 1
ATOM 707 C C . ASN A 1 89 ? 28.724 -3.233 8.463 1.00 59.22 89 ASN A C 1
ATOM 709 O O . ASN A 1 89 ? 28.740 -2.480 7.492 1.00 59.22 89 ASN A O 1
ATOM 713 N N . THR A 1 90 ? 29.810 -3.893 8.851 1.00 56.88 90 THR A N 1
ATOM 714 C CA . THR A 1 90 ? 31.076 -3.883 8.099 1.00 56.88 90 THR A CA 1
ATOM 715 C C . THR A 1 90 ? 30.986 -4.613 6.763 1.00 56.88 90 THR A C 1
ATOM 717 O O . THR A 1 90 ? 31.915 -4.524 5.967 1.00 56.88 90 THR A O 1
ATOM 720 N N . ASP A 1 91 ? 29.865 -5.294 6.537 1.00 62.12 91 ASP A N 1
ATOM 721 C CA . ASP A 1 91 ? 29.643 -6.230 5.442 1.00 62.12 91 ASP A CA 1
ATOM 722 C C . ASP A 1 91 ? 28.708 -5.629 4.370 1.00 62.12 91 ASP A C 1
ATOM 724 O O . ASP A 1 91 ? 28.418 -6.273 3.365 1.00 62.12 91 ASP A O 1
ATOM 728 N N . ASP A 1 92 ? 28.238 -4.388 4.571 1.00 58.53 92 ASP A N 1
ATOM 729 C CA . ASP A 1 92 ? 27.432 -3.660 3.591 1.00 58.53 92 ASP A CA 1
ATOM 730 C C . ASP A 1 92 ? 28.356 -3.089 2.497 1.00 58.53 92 ASP A C 1
ATOM 732 O O . ASP A 1 92 ? 28.882 -1.974 2.604 1.00 58.53 92 ASP A O 1
ATOM 736 N N . GLU A 1 93 ? 28.573 -3.861 1.433 1.00 60.91 93 GLU A N 1
ATOM 737 C CA . GLU A 1 93 ? 29.274 -3.395 0.235 1.00 60.91 93 GLU A CA 1
ATOM 738 C C . GLU A 1 93 ? 28.299 -2.697 -0.723 1.00 60.91 93 GLU A C 1
ATOM 740 O O . GLU A 1 93 ? 27.312 -3.268 -1.183 1.00 60.91 93 GLU A O 1
ATOM 745 N N . TRP A 1 94 ? 28.575 -1.429 -1.034 1.00 60.66 94 TRP A N 1
ATOM 746 C CA . TRP A 1 94 ? 27.821 -0.685 -2.040 1.00 60.66 94 TRP A CA 1
ATOM 747 C C . TRP A 1 94 ? 28.310 -1.066 -3.434 1.00 60.66 94 TRP A C 1
ATOM 749 O O . TRP A 1 94 ? 29.428 -0.711 -3.821 1.00 60.66 94 TRP A O 1
ATOM 759 N N . GLU A 1 95 ? 27.466 -1.748 -4.202 1.00 59.56 95 GLU A N 1
ATOM 760 C CA . GLU A 1 95 ? 27.768 -2.109 -5.583 1.00 59.56 95 GLU A CA 1
ATOM 761 C C . GLU A 1 95 ? 27.296 -1.000 -6.536 1.00 59.56 95 GLU A C 1
ATOM 763 O O . GLU A 1 95 ? 26.122 -0.645 -6.592 1.00 59.56 95 GLU A O 1
ATOM 768 N N . TYR A 1 96 ? 28.233 -0.402 -7.277 1.00 64.12 96 TYR A N 1
ATOM 769 C CA . TYR A 1 96 ? 27.960 0.704 -8.211 1.00 64.12 96 TYR A CA 1
ATOM 770 C C . TYR A 1 96 ? 27.693 0.223 -9.651 1.00 64.12 96 TYR A C 1
ATOM 772 O O . TYR A 1 96 ? 27.719 1.020 -10.597 1.00 64.12 96 TYR A O 1
ATOM 780 N N . THR A 1 97 ? 27.497 -1.082 -9.841 1.00 64.06 97 THR A N 1
ATOM 781 C CA . THR A 1 97 ? 27.093 -1.689 -11.115 1.00 64.06 97 THR A CA 1
ATOM 782 C C . THR A 1 97 ? 25.611 -1.427 -11.384 1.00 64.06 97 THR A C 1
ATOM 784 O O . THR A 1 97 ? 24.855 -1.131 -10.464 1.00 64.06 97 THR A O 1
ATOM 787 N N . GLU A 1 98 ? 25.170 -1.494 -12.648 1.00 67.50 98 GLU A N 1
ATOM 788 C CA . GLU A 1 98 ? 23.723 -1.415 -12.909 1.00 67.50 98 GLU A CA 1
ATOM 789 C C . GLU A 1 98 ? 22.975 -2.556 -12.211 1.00 67.50 98 GLU A C 1
ATOM 791 O O . GLU A 1 98 ? 23.478 -3.679 -12.133 1.00 67.50 98 GLU A O 1
ATOM 796 N N . GLU A 1 99 ? 21.747 -2.261 -11.776 1.00 65.88 99 GLU A N 1
ATOM 797 C CA . GLU A 1 99 ? 20.833 -3.230 -11.185 1.00 65.88 99 GLU A CA 1
ATOM 798 C C . GLU A 1 99 ? 20.695 -4.457 -12.115 1.00 65.88 99 GLU A C 1
ATOM 800 O O . GLU A 1 99 ? 20.316 -4.326 -13.293 1.00 65.88 99 GLU A O 1
ATOM 805 N N . PRO A 1 100 ? 20.963 -5.679 -11.619 1.00 71.38 100 PRO A N 1
ATOM 806 C CA . PRO A 1 100 ? 20.941 -6.893 -12.436 1.00 71.38 100 PRO A CA 1
ATOM 807 C C . PRO A 1 100 ? 19.552 -7.181 -13.028 1.00 71.38 100 PRO A C 1
ATOM 809 O O . PRO A 1 100 ? 19.420 -7.914 -14.013 1.00 71.38 100 PRO A O 1
ATOM 812 N N . HIS A 1 101 ? 18.493 -6.587 -12.473 1.00 75.25 101 HIS A N 1
ATOM 813 C CA . HIS A 1 101 ? 17.130 -6.708 -12.976 1.00 75.25 101 HIS A CA 1
ATOM 814 C C . HIS A 1 101 ? 16.937 -6.021 -14.334 1.00 75.25 101 HIS A C 1
ATOM 816 O O . HIS A 1 101 ? 16.192 -6.536 -15.174 1.00 75.25 101 HIS A O 1
ATOM 822 N N . VAL A 1 102 ? 17.640 -4.918 -14.612 1.00 78.81 102 VAL A N 1
ATOM 823 C CA . VAL A 1 102 ? 17.521 -4.194 -15.887 1.00 78.81 102 VAL A CA 1
ATOM 824 C C . VAL A 1 102 ? 18.125 -5.000 -17.036 1.00 78.81 102 VAL A C 1
ATOM 826 O O . VAL A 1 102 ? 17.489 -5.156 -18.086 1.00 78.81 102 VAL A O 1
ATOM 829 N N . SER A 1 103 ? 19.336 -5.535 -16.853 1.00 78.50 103 SER A N 1
ATOM 830 C CA . SER A 1 103 ? 20.011 -6.378 -17.851 1.00 78.50 103 SER A CA 1
ATOM 831 C C . SER A 1 103 ? 19.233 -7.674 -18.082 1.00 78.50 103 SER A C 1
ATOM 833 O O . SER A 1 103 ? 18.878 -7.991 -19.221 1.00 78.50 103 SER A O 1
ATOM 835 N N . ARG A 1 104 ? 18.829 -8.352 -17.002 1.00 83.44 104 ARG A N 1
ATOM 836 C CA . ARG A 1 104 ? 18.029 -9.578 -17.070 1.00 83.44 104 ARG A CA 1
ATOM 837 C C . ARG A 1 104 ? 16.683 -9.358 -17.755 1.00 83.44 104 ARG A C 1
ATOM 839 O O . ARG A 1 104 ? 16.281 -10.171 -18.586 1.00 83.44 104 ARG A O 1
ATOM 846 N N . ARG A 1 105 ? 15.995 -8.243 -17.486 1.00 85.69 105 ARG A N 1
ATOM 847 C CA . ARG A 1 105 ? 14.741 -7.893 -18.173 1.00 85.69 105 ARG A CA 1
ATOM 848 C C . ARG A 1 105 ? 14.946 -7.754 -19.681 1.00 85.69 105 ARG A C 1
ATOM 850 O O . ARG A 1 105 ? 14.121 -8.257 -20.442 1.00 85.69 105 ARG A O 1
ATOM 857 N N . LYS A 1 106 ? 16.019 -7.088 -20.125 1.00 86.12 106 LYS A N 1
ATOM 858 C CA . LYS A 1 106 ? 16.330 -6.932 -21.559 1.00 86.12 106 LYS A CA 1
ATOM 859 C C . LYS A 1 106 ? 16.546 -8.290 -22.226 1.00 86.12 106 LYS A C 1
ATOM 861 O O . LYS A 1 106 ? 15.987 -8.532 -23.292 1.00 86.12 106 LYS A O 1
ATOM 866 N N . GLU A 1 107 ? 17.294 -9.183 -21.586 1.00 85.94 107 GLU A N 1
ATOM 867 C CA . GLU A 1 107 ? 17.555 -10.522 -22.121 1.00 85.94 107 GLU A CA 1
ATOM 868 C C . GLU A 1 107 ? 16.299 -11.400 -22.172 1.00 85.94 107 GLU A C 1
ATOM 870 O O . GLU A 1 107 ? 16.053 -12.064 -23.181 1.00 85.94 107 GLU A O 1
ATOM 875 N N . ILE A 1 108 ? 15.467 -11.367 -21.125 1.00 86.69 108 ILE A N 1
ATOM 876 C CA . ILE A 1 108 ? 14.185 -12.083 -21.101 1.00 86.69 108 ILE A CA 1
ATOM 877 C C . ILE A 1 108 ? 13.282 -11.587 -22.233 1.00 86.69 108 ILE A C 1
ATOM 879 O O . ILE A 1 108 ? 12.738 -12.399 -22.974 1.00 86.69 108 ILE A O 1
ATOM 883 N N . LEU A 1 109 ? 13.158 -10.269 -22.411 1.00 88.12 109 LEU A N 1
ATOM 884 C CA . LEU A 1 109 ? 12.330 -9.687 -23.471 1.00 88.12 109 LEU A CA 1
ATOM 885 C C . LEU A 1 109 ? 12.873 -9.965 -24.879 1.00 88.12 109 LEU A C 1
ATOM 887 O O . LEU A 1 109 ? 12.088 -10.012 -25.823 1.00 88.12 109 LEU A O 1
ATOM 891 N N . ALA A 1 110 ? 14.187 -10.160 -25.030 1.00 88.25 110 ALA A N 1
ATOM 892 C CA . ALA A 1 110 ? 14.792 -10.556 -26.298 1.00 88.25 110 ALA A CA 1
ATOM 893 C C . ALA A 1 110 ? 14.480 -12.019 -26.661 1.00 88.25 110 ALA A C 1
ATOM 895 O O . ALA A 1 110 ? 14.242 -12.315 -27.829 1.00 88.25 110 ALA A O 1
ATOM 896 N N . ARG A 1 111 ? 14.460 -12.928 -25.673 1.00 87.06 111 ARG A N 1
ATOM 897 C CA . ARG A 1 111 ? 14.120 -14.351 -25.880 1.00 87.06 111 ARG A CA 1
ATOM 898 C C . ARG A 1 111 ? 12.610 -14.592 -25.976 1.00 87.06 111 ARG A C 1
ATOM 900 O O . ARG A 1 111 ? 12.187 -15.448 -26.745 1.00 87.06 111 ARG A O 1
ATOM 907 N N . HIS A 1 112 ? 11.827 -13.828 -25.218 1.00 87.81 112 HIS A N 1
ATOM 908 C CA . HIS A 1 112 ? 10.385 -14.001 -25.037 1.00 87.81 112 HIS A CA 1
ATOM 909 C C . HIS A 1 112 ? 9.639 -12.657 -25.154 1.00 87.81 112 HIS A C 1
ATOM 911 O O . HIS A 1 112 ? 9.164 -12.105 -24.151 1.00 87.81 112 HIS A O 1
ATOM 917 N N . PRO A 1 113 ? 9.526 -12.084 -26.368 1.00 87.56 113 PRO A N 1
ATOM 918 C CA . PRO A 1 113 ? 8.845 -10.806 -26.583 1.00 87.56 113 PRO A CA 1
ATOM 919 C C . PRO A 1 113 ? 7.352 -10.844 -26.216 1.00 87.56 113 PRO A C 1
ATOM 921 O O . PRO A 1 113 ? 6.774 -9.804 -25.896 1.00 87.56 113 PRO A O 1
ATOM 924 N N . GLU A 1 114 ? 6.726 -12.025 -26.203 1.00 85.25 114 GLU A N 1
ATOM 925 C CA . GLU A 1 114 ? 5.341 -12.249 -25.775 1.00 85.25 114 GLU A CA 1
ATOM 926 C C . GLU A 1 114 ? 5.073 -11.791 -24.334 1.00 85.25 114 GLU A C 1
ATOM 928 O O . GLU A 1 114 ? 3.981 -11.303 -24.039 1.00 85.25 114 GLU A O 1
ATOM 933 N N . ILE A 1 115 ? 6.082 -11.846 -23.454 1.00 85.19 115 ILE A N 1
ATOM 934 C CA . ILE A 1 115 ? 5.964 -11.428 -22.048 1.00 85.19 115 ILE A CA 1
ATOM 935 C C . ILE A 1 115 ? 5.682 -9.926 -21.946 1.00 85.19 115 ILE A C 1
ATOM 937 O O . ILE A 1 115 ? 5.005 -9.479 -21.020 1.00 85.19 115 ILE A O 1
ATOM 941 N N . LYS A 1 116 ? 6.123 -9.128 -22.927 1.00 85.38 116 LYS A N 1
ATOM 942 C CA . LYS A 1 116 ? 5.887 -7.679 -22.939 1.00 85.38 116 LYS A CA 1
ATOM 943 C C . LYS A 1 116 ? 4.398 -7.331 -22.914 1.00 85.38 116 LYS A C 1
ATOM 945 O O . LYS A 1 116 ? 4.042 -6.289 -22.378 1.00 85.38 116 LYS A O 1
ATOM 950 N N . LYS A 1 117 ? 3.529 -8.200 -23.444 1.00 85.00 117 LYS A N 1
ATOM 951 C CA . LYS A 1 117 ? 2.070 -8.006 -23.430 1.00 85.00 117 LYS A CA 1
ATOM 952 C C . LYS A 1 117 ? 1.482 -8.022 -22.014 1.00 85.00 117 LYS A C 1
ATOM 954 O O . LYS A 1 117 ? 0.435 -7.428 -21.791 1.00 85.00 117 LYS A O 1
ATOM 959 N N . LEU A 1 118 ? 2.146 -8.696 -21.077 1.00 82.38 118 LEU A N 1
ATOM 960 C CA . LEU A 1 118 ? 1.719 -8.803 -19.679 1.00 82.38 118 LEU A CA 1
ATOM 961 C C . LEU A 1 118 ? 2.227 -7.640 -18.824 1.00 82.38 118 LEU A C 1
ATOM 963 O O . LEU A 1 118 ? 1.736 -7.432 -17.721 1.00 82.38 118 LEU A O 1
ATOM 967 N N . MET A 1 119 ? 3.210 -6.882 -19.319 1.00 84.75 119 MET A N 1
ATOM 968 C CA . MET A 1 119 ? 3.709 -5.693 -18.638 1.00 84.75 119 MET A CA 1
ATOM 969 C C . MET A 1 119 ? 2.724 -4.543 -18.867 1.00 84.75 119 MET A C 1
ATOM 971 O O . MET A 1 119 ? 2.710 -3.931 -19.934 1.00 84.75 119 MET A O 1
ATOM 975 N N . GLY A 1 120 ? 1.902 -4.252 -17.866 1.00 85.50 120 GLY A N 1
ATOM 976 C CA . GLY A 1 120 ? 0.891 -3.202 -17.917 1.00 85.50 120 GLY A CA 1
ATOM 977 C C . GLY A 1 120 ? 0.705 -2.521 -16.570 1.00 85.50 120 GLY A C 1
ATOM 978 O O . GLY A 1 120 ? 1.417 -2.814 -15.615 1.00 85.50 120 GLY A O 1
ATOM 979 N N . HIS A 1 121 ? -0.243 -1.591 -16.521 1.00 88.81 121 HIS A N 1
ATOM 980 C CA . HIS A 1 121 ? -0.741 -1.030 -15.272 1.00 88.81 121 HIS A CA 1
ATOM 981 C C . HIS A 1 121 ? -2.086 -1.687 -14.942 1.00 88.81 121 HIS A C 1
ATOM 983 O O . HIS A 1 121 ? -2.811 -2.096 -15.851 1.00 88.81 121 HIS A O 1
ATOM 989 N N . ASP A 1 122 ? -2.424 -1.750 -13.661 1.00 87.31 122 ASP A N 1
ATOM 990 C CA . ASP A 1 122 ? -3.689 -2.284 -13.180 1.00 87.31 122 ASP A CA 1
ATOM 991 C C . ASP A 1 122 ? -4.472 -1.193 -12.428 1.00 87.31 122 ASP A C 1
ATOM 993 O O . ASP A 1 122 ? -4.178 -0.891 -11.267 1.00 87.31 122 ASP A O 1
ATOM 997 N N . PRO A 1 123 ? -5.481 -0.573 -13.070 1.00 87.06 123 PRO A N 1
ATOM 998 C CA . PRO A 1 123 ? -6.276 0.469 -12.435 1.00 87.06 123 PRO A CA 1
ATOM 999 C C . PRO A 1 123 ? -7.205 -0.073 -11.340 1.00 87.06 123 PRO A C 1
ATOM 1001 O O . PRO A 1 123 ? -7.730 0.721 -10.559 1.00 87.06 123 PRO A O 1
ATOM 1004 N N . THR A 1 124 ? -7.415 -1.393 -11.248 1.00 87.44 124 THR A N 1
ATOM 1005 C CA . THR A 1 124 ? -8.270 -1.985 -10.207 1.00 87.44 124 THR A CA 1
ATOM 1006 C C . THR A 1 124 ? -7.686 -1.778 -8.811 1.00 87.44 124 THR A C 1
ATOM 1008 O O . THR A 1 124 ? -8.448 -1.579 -7.865 1.00 87.44 124 THR A O 1
ATOM 1011 N N . ILE A 1 125 ? -6.355 -1.667 -8.699 1.00 88.50 125 ILE A N 1
ATOM 1012 C CA . ILE A 1 125 ? -5.644 -1.320 -7.459 1.00 88.50 125 ILE A CA 1
ATOM 1013 C C . ILE A 1 125 ? -6.203 -0.024 -6.861 1.00 88.50 125 ILE A C 1
ATOM 1015 O O . ILE A 1 125 ? -6.439 0.059 -5.658 1.00 88.50 125 ILE A O 1
ATOM 1019 N N . ALA A 1 126 ? -6.475 0.989 -7.692 1.00 90.88 126 ALA A N 1
ATOM 1020 C CA . ALA A 1 126 ? -7.019 2.257 -7.213 1.00 90.88 126 ALA A CA 1
ATOM 1021 C C . ALA A 1 126 ? -8.413 2.091 -6.593 1.00 90.88 126 ALA A C 1
ATOM 1023 O O . ALA A 1 126 ? -8.717 2.730 -5.588 1.00 90.88 126 ALA A O 1
ATOM 1024 N N . LEU A 1 127 ? -9.247 1.221 -7.168 1.00 90.19 127 LEU A N 1
ATOM 1025 C CA . LEU A 1 127 ? -10.580 0.937 -6.646 1.00 90.19 127 LEU A CA 1
ATOM 1026 C C . LEU A 1 127 ? -10.505 0.178 -5.317 1.00 90.19 127 LEU A C 1
ATOM 1028 O O . LEU A 1 127 ? -11.191 0.567 -4.375 1.00 90.19 127 LEU A O 1
ATOM 1032 N N . VAL A 1 128 ? -9.645 -0.841 -5.221 1.00 89.25 128 VAL A N 1
ATOM 1033 C CA . VAL A 1 128 ? -9.437 -1.608 -3.981 1.00 89.25 128 VAL A CA 1
ATOM 1034 C C . VAL A 1 128 ? -8.974 -0.686 -2.853 1.00 89.25 128 VAL A C 1
ATOM 1036 O O . VAL A 1 128 ? -9.610 -0.647 -1.804 1.00 89.25 128 VAL A O 1
ATOM 1039 N N . VAL A 1 129 ? -7.963 0.153 -3.103 1.00 92.25 129 VAL A N 1
ATOM 1040 C CA . VAL A 1 129 ? -7.453 1.116 -2.112 1.00 92.25 129 VAL A CA 1
ATOM 1041 C C . VAL A 1 129 ? -8.547 2.063 -1.622 1.00 92.25 129 VAL A C 1
ATOM 1043 O O . VAL A 1 129 ? -8.674 2.294 -0.422 1.00 92.25 129 VAL A O 1
ATOM 1046 N N . LEU A 1 130 ? -9.357 2.622 -2.527 1.00 93.69 130 LEU A N 1
ATOM 1047 C CA . LEU A 1 130 ? -10.435 3.535 -2.136 1.00 93.69 130 LEU A CA 1
ATOM 1048 C C . LEU A 1 130 ? -11.497 2.838 -1.278 1.00 93.69 130 LEU A C 1
ATOM 1050 O O . LEU A 1 130 ? -11.971 3.428 -0.305 1.00 93.69 130 LEU A O 1
ATOM 1054 N N . VAL A 1 131 ? -11.847 1.594 -1.612 1.00 92.06 131 VAL A N 1
ATOM 1055 C CA . VAL A 1 131 ? -12.799 0.784 -0.839 1.00 92.06 131 VAL A CA 1
ATOM 1056 C C . VAL A 1 131 ? -12.243 0.461 0.546 1.00 92.06 131 VAL A C 1
ATOM 1058 O O . VAL A 1 131 ? -12.953 0.638 1.533 1.00 92.06 131 VAL A O 1
ATOM 1061 N N . GLU A 1 132 ? -10.982 0.046 0.647 1.00 91.94 132 GLU A N 1
ATOM 1062 C CA . GLU A 1 132 ? -10.340 -0.273 1.925 1.00 91.94 132 GLU A CA 1
ATOM 1063 C C . GLU A 1 132 ? -10.224 0.950 2.835 1.00 91.94 132 GLU A C 1
ATOM 1065 O O . GLU A 1 132 ? -10.576 0.883 4.013 1.00 91.94 132 GLU A O 1
ATOM 1070 N N . VAL A 1 133 ? -9.792 2.093 2.292 1.00 94.56 133 VAL A N 1
ATOM 1071 C CA . VAL A 1 133 ? -9.713 3.354 3.042 1.00 94.56 133 VAL A CA 1
ATOM 1072 C C . VAL A 1 133 ? -11.099 3.757 3.543 1.00 94.56 133 VAL A C 1
ATOM 1074 O O . VAL A 1 133 ? -11.266 4.050 4.729 1.00 94.56 133 VAL A O 1
ATOM 1077 N N . PHE A 1 134 ? -12.112 3.732 2.671 1.00 93.94 134 PHE A N 1
ATOM 1078 C CA . PHE A 1 134 ? -13.490 4.038 3.052 1.00 93.94 134 PHE A CA 1
ATOM 1079 C C . PHE A 1 134 ? -14.003 3.095 4.147 1.00 93.94 134 PHE A C 1
ATOM 1081 O O . PHE A 1 134 ? -14.575 3.548 5.139 1.00 93.94 134 PHE A O 1
ATOM 1088 N N . LEU A 1 135 ? -13.739 1.795 4.011 1.00 90.94 135 LEU A N 1
ATOM 1089 C CA . LEU A 1 135 ? -14.119 0.788 4.992 1.00 90.94 135 LEU A CA 1
ATOM 1090 C C . LEU A 1 135 ? -13.477 1.053 6.359 1.00 90.94 135 LEU A C 1
ATOM 1092 O O . LEU A 1 135 ? -14.172 0.984 7.374 1.00 90.94 135 LEU A O 1
ATOM 1096 N N . GLN A 1 136 ? -12.188 1.401 6.402 1.00 91.88 136 GLN A N 1
ATOM 1097 C CA . GLN A 1 136 ? -11.511 1.754 7.652 1.00 91.88 136 GLN A CA 1
ATOM 1098 C C . GLN A 1 136 ? -12.143 2.983 8.323 1.00 91.88 136 GLN A C 1
ATOM 1100 O O . GLN A 1 136 ? -12.378 2.962 9.534 1.00 91.88 136 GLN A O 1
ATOM 1105 N N . PHE A 1 137 ? -12.516 4.013 7.554 1.00 93.00 137 PHE A N 1
ATOM 1106 C CA . PHE A 1 137 ? -13.255 5.163 8.089 1.00 93.00 137 PHE A CA 1
ATOM 1107 C C . PHE A 1 137 ? -14.642 4.772 8.613 1.00 93.00 137 PHE A C 1
ATOM 1109 O O . PHE A 1 137 ? -15.017 5.183 9.711 1.00 93.00 137 PHE A O 1
ATOM 1116 N N . CYS A 1 138 ? -15.397 3.943 7.888 1.00 91.44 138 CYS A N 1
ATOM 1117 C CA . CYS A 1 138 ? -16.680 3.434 8.373 1.00 91.44 138 CYS A CA 1
ATOM 1118 C C . CYS A 1 138 ? -16.518 2.665 9.688 1.00 91.44 138 CYS A C 1
ATOM 1120 O O . CYS A 1 138 ? -17.268 2.901 10.634 1.00 91.44 138 CYS A O 1
ATOM 1122 N N . MET A 1 139 ? -15.522 1.780 9.778 1.00 88.31 139 MET A N 1
ATOM 1123 C CA . MET A 1 139 ? -15.244 1.033 11.004 1.00 88.31 139 MET A CA 1
ATOM 1124 C C . MET A 1 139 ? -14.884 1.949 12.170 1.00 88.31 139 MET A C 1
ATOM 1126 O O . MET A 1 139 ? -15.380 1.728 13.272 1.00 88.31 139 MET A O 1
ATOM 1130 N N . MET A 1 140 ? -14.096 3.001 11.935 1.00 89.62 140 MET A N 1
ATOM 1131 C CA . MET A 1 140 ? -13.804 4.016 12.949 1.00 89.62 140 MET A CA 1
ATOM 1132 C C . MET A 1 140 ? -15.099 4.627 13.513 1.00 89.62 140 MET A C 1
ATOM 1134 O O . MET A 1 140 ? -15.274 4.670 14.732 1.00 89.62 140 MET A O 1
ATOM 1138 N N . PHE A 1 141 ? -16.043 5.028 12.652 1.00 91.25 141 PHE A N 1
ATOM 1139 C CA . PHE A 1 141 ? -17.344 5.549 13.092 1.00 91.25 141 PHE A CA 1
ATOM 1140 C C . PHE A 1 141 ? -18.174 4.505 13.853 1.00 91.25 141 PHE A C 1
ATOM 1142 O O . PHE A 1 141 ? -18.765 4.825 14.885 1.00 91.25 141 PHE A O 1
ATOM 1149 N N . PHE A 1 142 ? -18.199 3.251 13.395 1.00 89.12 142 PHE A N 1
ATOM 1150 C CA . PHE A 1 142 ? -18.945 2.181 14.066 1.00 89.12 142 PHE A CA 1
ATOM 1151 C C . PHE A 1 142 ? -18.378 1.831 15.442 1.00 89.12 142 PHE A C 1
ATOM 1153 O O . PHE A 1 142 ? -19.147 1.644 16.384 1.00 89.12 142 PHE A O 1
ATOM 1160 N N . VAL A 1 143 ? -17.053 1.760 15.580 1.00 88.94 143 VAL A N 1
ATOM 1161 C CA . VAL A 1 143 ? -16.392 1.519 16.869 1.00 88.94 143 VAL A CA 1
ATOM 1162 C C . VAL A 1 143 ? -16.696 2.661 17.834 1.00 88.94 143 VAL A C 1
ATOM 1164 O O . VAL A 1 143 ? -17.062 2.399 18.980 1.00 88.94 143 VAL A O 1
ATOM 1167 N N . GLN A 1 144 ? -16.640 3.910 17.358 1.00 89.38 144 GLN A N 1
ATOM 1168 C CA . GLN A 1 144 ? -16.984 5.080 18.163 1.00 89.38 144 GLN A CA 1
ATOM 1169 C C . GLN A 1 144 ? -18.456 5.082 18.600 1.00 89.38 144 GLN A C 1
ATOM 1171 O O . GLN A 1 144 ? -18.757 5.478 19.723 1.00 89.38 144 GLN A O 1
ATOM 1176 N N . TRP A 1 145 ? -19.380 4.639 17.748 1.00 90.44 145 TRP A N 1
ATOM 1177 C CA . TRP A 1 145 ? -20.801 4.567 18.092 1.00 90.44 145 TRP A CA 1
ATOM 1178 C C . TRP A 1 145 ? -21.119 3.422 19.064 1.00 90.44 145 TRP A C 1
ATOM 1180 O O . TRP A 1 145 ? -21.867 3.602 20.020 1.00 90.44 145 TRP A O 1
ATOM 1190 N N . TYR A 1 146 ? -20.567 2.232 18.819 1.00 90.44 146 TYR A N 1
ATOM 1191 C CA . TYR A 1 146 ? -20.889 1.022 19.578 1.00 90.44 146 TYR A CA 1
ATOM 1192 C C . TYR A 1 146 ? -20.151 0.925 20.922 1.00 90.44 146 TYR A C 1
ATOM 1194 O O . TYR A 1 146 ? -20.655 0.262 21.825 1.00 90.44 146 TYR A O 1
ATOM 1202 N N . GLN A 1 147 ? -18.980 1.563 21.057 1.00 91.00 147 GLN A N 1
ATOM 1203 C CA . GLN A 1 147 ? -18.128 1.521 22.257 1.00 91.00 147 GLN A CA 1
ATOM 1204 C C . GLN A 1 147 ? -17.855 0.076 22.738 1.00 91.00 147 GLN A C 1
ATOM 1206 O O . GLN A 1 147 ? -18.251 -0.310 23.842 1.00 91.00 147 GLN A O 1
ATOM 1211 N N . PRO A 1 148 ? -17.214 -0.775 21.906 1.00 89.69 148 PRO A N 1
ATOM 1212 C CA . PRO A 1 148 ? -16.931 -2.157 22.280 1.00 89.69 148 PRO A CA 1
ATOM 1213 C C . PRO A 1 148 ? -16.005 -2.230 23.500 1.00 89.69 148 PRO A C 1
ATOM 1215 O O . PRO A 1 148 ? -15.082 -1.432 23.650 1.00 89.69 148 PRO A O 1
ATOM 1218 N N . GLY A 1 149 ? -16.198 -3.248 24.342 1.00 92.81 149 GLY A N 1
ATOM 1219 C CA . GLY A 1 149 ? -15.266 -3.538 25.433 1.00 92.81 149 GLY A CA 1
ATOM 1220 C C . GLY A 1 149 ? -13.846 -3.825 24.923 1.00 92.81 149 GLY A C 1
ATOM 1221 O O . GLY A 1 149 ? -13.662 -4.293 23.797 1.00 92.81 149 GLY A O 1
ATOM 1222 N N . TRP A 1 150 ? -12.844 -3.591 25.777 1.00 91.88 150 TRP A N 1
ATOM 1223 C CA . TRP A 1 150 ? -11.419 -3.603 25.411 1.00 91.88 150 TRP A CA 1
ATOM 1224 C C . TRP A 1 150 ? -10.961 -4.863 24.666 1.00 91.88 150 TRP A C 1
ATOM 1226 O O . TRP A 1 150 ? -10.261 -4.766 23.663 1.00 91.88 150 TRP A O 1
ATOM 1236 N N . LEU A 1 151 ? -11.406 -6.046 25.100 1.00 93.25 151 LEU A N 1
ATOM 1237 C CA . LEU A 1 151 ? -11.025 -7.302 24.453 1.00 93.25 151 LEU A CA 1
ATOM 1238 C C . LEU A 1 151 ? -11.538 -7.386 23.007 1.00 93.25 151 LEU A C 1
ATOM 1240 O O . LEU A 1 151 ? -10.778 -7.726 22.106 1.00 93.25 151 LEU A O 1
ATOM 1244 N N . LEU A 1 152 ? -12.806 -7.028 22.777 1.00 88.19 152 LEU A N 1
ATOM 1245 C CA . LEU A 1 152 ? -13.396 -7.028 21.437 1.00 88.19 152 LEU A CA 1
ATOM 1246 C C . LEU A 1 152 ? -12.739 -5.968 20.547 1.00 88.19 152 LEU A C 1
ATOM 1248 O O . LEU A 1 152 ? -12.465 -6.244 19.382 1.00 88.19 152 LEU A O 1
ATOM 1252 N N . PHE A 1 153 ? -12.460 -4.784 21.096 1.00 89.50 153 PHE A N 1
ATOM 1253 C CA . PHE A 1 153 ? -11.724 -3.738 20.391 1.00 89.50 153 PHE A CA 1
ATOM 1254 C C . PHE A 1 153 ? -10.345 -4.230 19.933 1.00 89.50 153 PHE A C 1
ATOM 1256 O O . PHE A 1 153 ? -10.025 -4.120 18.752 1.00 89.50 153 PHE A O 1
ATOM 1263 N N . LEU A 1 154 ? -9.563 -4.840 20.831 1.00 92.94 154 LEU A N 1
ATOM 1264 C CA . LEU A 1 154 ? -8.245 -5.381 20.497 1.00 92.94 154 LEU A CA 1
ATOM 1265 C C . LEU A 1 154 ? -8.318 -6.492 19.447 1.00 92.94 154 LEU A C 1
ATOM 1267 O O . LEU A 1 154 ? -7.514 -6.502 18.520 1.00 92.94 154 LEU A O 1
ATOM 1271 N N . THR A 1 155 ? -9.286 -7.408 19.551 1.00 88.06 155 THR A N 1
ATOM 1272 C CA . THR A 1 155 ? -9.459 -8.465 18.544 1.00 88.06 155 THR A CA 1
ATOM 1273 C C . THR A 1 155 ? -9.829 -7.887 17.176 1.00 88.06 155 THR A C 1
ATOM 1275 O O . THR A 1 155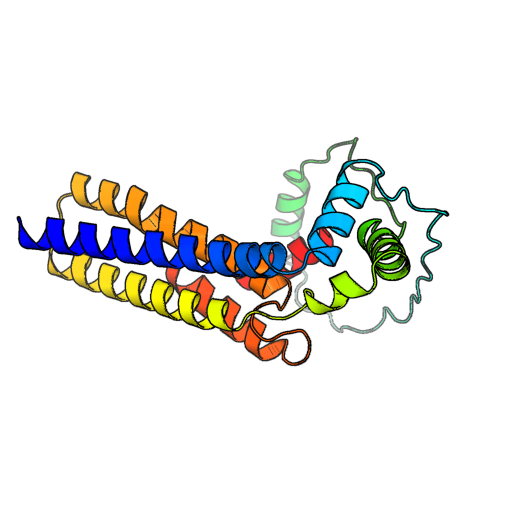 ? -9.270 -8.313 16.170 1.00 88.06 155 THR A O 1
ATOM 1278 N N . LEU A 1 156 ? -10.722 -6.893 17.119 1.00 88.31 156 LEU A N 1
ATOM 1279 C CA . LEU A 1 156 ? -11.084 -6.216 15.869 1.00 88.31 156 LEU A CA 1
ATOM 1280 C C . LEU A 1 156 ? -9.895 -5.464 15.263 1.00 88.31 156 LEU A C 1
ATOM 1282 O O . LEU A 1 156 ? -9.641 -5.587 14.067 1.00 88.31 156 LEU A O 1
ATOM 1286 N N . ALA A 1 157 ? -9.153 -4.720 16.082 1.00 89.81 157 ALA A N 1
ATOM 1287 C CA . ALA A 1 157 ? -7.976 -3.982 15.641 1.00 89.81 157 ALA A CA 1
ATOM 1288 C C . ALA A 1 157 ? -6.881 -4.922 15.117 1.00 89.81 157 ALA A C 1
ATOM 1290 O O . ALA A 1 157 ? -6.288 -4.654 14.074 1.00 89.81 157 ALA A O 1
ATOM 1291 N N . TYR A 1 158 ? -6.644 -6.043 15.802 1.00 88.62 158 TYR A N 1
ATOM 1292 C CA . TYR A 1 158 ? -5.619 -7.003 15.407 1.00 88.62 158 TYR A CA 1
ATOM 1293 C C . TYR A 1 158 ? -6.013 -7.812 14.172 1.00 88.62 158 TYR A C 1
ATOM 1295 O O . TYR A 1 158 ? -5.203 -7.968 13.273 1.00 88.62 158 TYR A O 1
ATOM 1303 N N . VAL A 1 159 ? -7.244 -8.320 14.096 1.00 88.56 159 VAL A N 1
ATOM 1304 C CA . VAL A 1 159 ? -7.652 -9.159 12.961 1.00 88.56 159 VAL A CA 1
ATOM 1305 C C . VAL A 1 159 ? -8.013 -8.296 11.759 1.00 88.56 159 VAL A C 1
ATOM 1307 O O . VAL A 1 159 ? -7.438 -8.457 10.694 1.00 88.56 159 VAL A O 1
ATOM 1310 N N . VAL A 1 160 ? -8.943 -7.353 11.909 1.00 87.44 160 VAL A N 1
ATOM 1311 C CA . VAL A 1 160 ? -9.442 -6.576 10.765 1.00 87.44 160 VAL A CA 1
ATOM 1312 C C . VAL A 1 160 ? -8.493 -5.430 10.431 1.00 87.44 160 VAL A C 1
ATOM 1314 O O . VAL A 1 160 ? -8.134 -5.237 9.272 1.00 87.44 160 VAL A O 1
ATOM 1317 N N . GLY A 1 161 ? -8.060 -4.682 11.449 1.00 90.12 161 GLY A N 1
ATOM 1318 C CA . GLY A 1 161 ? -7.162 -3.541 11.264 1.00 90.12 161 GLY A CA 1
ATOM 1319 C C . GLY A 1 161 ? -5.800 -3.953 10.708 1.00 90.12 161 GLY A C 1
ATOM 1320 O O . GLY A 1 161 ? -5.339 -3.356 9.737 1.00 90.12 161 GLY A O 1
ATOM 1321 N N . ALA A 1 162 ? -5.170 -4.999 11.258 1.00 88.62 162 ALA A N 1
ATOM 1322 C CA . ALA A 1 162 ? -3.872 -5.444 10.751 1.00 88.62 162 ALA A CA 1
ATOM 1323 C C . ALA A 1 162 ? -3.965 -6.010 9.327 1.00 88.62 162 ALA A C 1
ATOM 1325 O O . ALA A 1 162 ? -3.100 -5.694 8.515 1.00 88.62 162 ALA A O 1
ATOM 1326 N N . THR A 1 163 ? -5.009 -6.780 8.992 1.00 88.88 163 THR A N 1
ATOM 1327 C CA . THR A 1 163 ? -5.195 -7.297 7.625 1.00 88.88 163 THR A CA 1
ATOM 1328 C C . THR A 1 163 ? -5.374 -6.168 6.613 1.00 88.88 163 THR A C 1
ATOM 1330 O O . THR A 1 163 ? -4.671 -6.149 5.606 1.00 88.88 163 THR A O 1
ATOM 1333 N N . LEU A 1 164 ? -6.236 -5.185 6.897 1.00 90.38 164 LEU A N 1
ATOM 1334 C CA . LEU A 1 164 ? -6.425 -4.038 6.001 1.00 90.38 164 LEU A CA 1
ATOM 1335 C C . LEU A 1 164 ? -5.155 -3.190 5.873 1.00 90.38 164 LEU A C 1
ATOM 1337 O O . LEU A 1 164 ? -4.814 -2.750 4.781 1.00 90.38 164 LEU A O 1
ATOM 1341 N N . ASN A 1 165 ? -4.419 -2.983 6.966 1.00 91.75 165 ASN A N 1
ATOM 1342 C CA . ASN A 1 165 ? -3.164 -2.232 6.920 1.00 91.75 165 ASN A CA 1
ATOM 1343 C C . ASN A 1 165 ? -2.062 -2.980 6.165 1.00 91.75 165 ASN A C 1
ATOM 1345 O O . ASN A 1 165 ? -1.249 -2.346 5.495 1.00 91.75 165 ASN A O 1
ATOM 1349 N N . HIS A 1 166 ? -2.034 -4.311 6.247 1.00 89.81 166 HIS A N 1
ATOM 1350 C CA . HIS A 1 166 ? -1.118 -5.126 5.459 1.00 89.81 166 HIS A CA 1
ATOM 1351 C C . HIS A 1 166 ? -1.430 -5.026 3.962 1.00 89.81 166 HIS A C 1
ATOM 1353 O O . HIS A 1 166 ? -0.519 -4.764 3.178 1.00 89.81 166 HIS A O 1
ATOM 1359 N N . SER A 1 167 ? -2.709 -5.142 3.586 1.00 90.62 167 SER A N 1
ATOM 1360 C CA . SER A 1 167 ? -3.166 -4.957 2.203 1.00 90.62 167 SER A CA 1
ATOM 1361 C C . SER A 1 167 ? -2.801 -3.567 1.666 1.00 90.62 167 SER A C 1
ATOM 1363 O O . SER A 1 167 ? -2.113 -3.453 0.652 1.00 90.62 167 SER A O 1
ATOM 1365 N N . LEU A 1 168 ? -3.112 -2.496 2.409 1.00 91.62 168 LEU A N 1
ATOM 1366 C CA . LEU A 1 168 ? -2.724 -1.130 2.034 1.00 91.62 168 LEU A CA 1
ATOM 1367 C C . LEU A 1 168 ? -1.200 -0.951 1.942 1.00 91.62 168 LEU A C 1
ATOM 1369 O O . LEU A 1 168 ? -0.719 -0.198 1.098 1.00 91.62 168 LEU A O 1
ATOM 1373 N N . GLY A 1 169 ? -0.423 -1.639 2.782 1.00 90.31 169 GLY A N 1
ATOM 1374 C CA . GLY A 1 169 ? 1.039 -1.667 2.690 1.00 90.31 169 GLY A CA 1
ATOM 1375 C C . GLY A 1 169 ? 1.531 -2.267 1.369 1.00 90.31 169 GLY A C 1
ATOM 1376 O O . GLY A 1 169 ? 2.368 -1.664 0.695 1.00 90.31 169 GLY A O 1
ATOM 1377 N N . SER A 1 170 ? 0.957 -3.398 0.955 1.00 91.25 170 SER A N 1
ATOM 1378 C CA . SER A 1 170 ? 1.189 -3.987 -0.370 1.00 91.25 170 SER A CA 1
ATOM 1379 C C . SER A 1 170 ? 0.726 -3.057 -1.493 1.00 91.25 170 SER A C 1
ATOM 1381 O O . SER A 1 170 ? 1.434 -2.872 -2.479 1.00 91.25 170 SER A O 1
ATOM 1383 N N . ALA A 1 171 ? -0.409 -2.378 -1.337 1.00 90.75 171 ALA A N 1
ATOM 1384 C CA . ALA A 1 171 ? -0.870 -1.416 -2.331 1.00 90.75 171 ALA A CA 1
ATOM 1385 C C . ALA A 1 171 ? 0.091 -0.221 -2.472 1.00 90.75 171 ALA A C 1
ATOM 1387 O O . ALA A 1 171 ? 0.382 0.203 -3.590 1.00 90.75 171 ALA A O 1
ATOM 1388 N N . ILE A 1 172 ? 0.647 0.303 -1.370 1.00 91.81 172 ILE A N 1
ATOM 1389 C CA . ILE A 1 172 ? 1.683 1.352 -1.405 1.00 91.81 172 ILE A CA 1
ATOM 1390 C C . ILE A 1 172 ? 2.923 0.871 -2.168 1.00 91.81 172 ILE A C 1
ATOM 1392 O O . ILE A 1 172 ? 3.494 1.661 -2.925 1.00 91.81 172 ILE A O 1
ATOM 1396 N N . HIS A 1 173 ? 3.308 -0.401 -2.013 1.00 90.81 173 HIS A N 1
ATOM 1397 C CA . HIS A 1 173 ? 4.392 -1.013 -2.782 1.00 90.81 173 HIS A CA 1
ATOM 1398 C C . HIS A 1 173 ? 4.121 -0.934 -4.288 1.00 90.81 173 HIS A C 1
ATOM 1400 O O . HIS A 1 173 ? 4.891 -0.312 -5.026 1.00 90.81 173 HIS A O 1
ATOM 1406 N N . GLU A 1 174 ? 2.988 -1.463 -4.737 1.00 89.62 174 GLU A N 1
ATOM 1407 C CA . GLU A 1 174 ? 2.635 -1.491 -6.160 1.00 89.62 174 GLU A CA 1
ATOM 1408 C C . GLU A 1 174 ? 2.434 -0.079 -6.748 1.00 89.62 174 GLU A C 1
ATOM 1410 O O . GLU A 1 174 ? 2.869 0.232 -7.863 1.00 89.62 174 GLU A O 1
ATOM 1415 N N . ILE A 1 175 ? 1.840 0.844 -5.982 1.00 91.56 175 ILE A N 1
ATOM 1416 C CA . ILE A 1 175 ? 1.708 2.255 -6.380 1.00 91.56 175 ILE A CA 1
ATOM 1417 C C . ILE A 1 175 ? 3.083 2.944 -6.448 1.00 91.56 175 ILE A C 1
ATOM 1419 O O . ILE A 1 175 ? 3.294 3.831 -7.286 1.00 91.56 175 ILE A O 1
ATOM 1423 N N . GLY A 1 176 ? 4.039 2.539 -5.606 1.00 88.19 176 GLY A N 1
ATOM 1424 C CA . GLY A 1 176 ? 5.435 2.983 -5.647 1.00 88.19 176 GLY A CA 1
ATOM 1425 C C . GLY A 1 176 ? 6.086 2.722 -7.006 1.00 88.19 176 GLY A C 1
ATOM 1426 O O . GLY A 1 176 ? 6.734 3.619 -7.559 1.00 88.19 176 GLY A O 1
ATOM 1427 N N . HIS A 1 177 ? 5.777 1.566 -7.598 1.00 88.00 177 HIS A N 1
ATOM 1428 C CA . HIS A 1 177 ? 6.159 1.161 -8.960 1.00 88.00 177 HIS A CA 1
ATOM 1429 C C . HIS A 1 177 ? 5.316 1.806 -10.071 1.00 88.00 177 HIS A C 1
ATOM 1431 O O . HIS A 1 177 ? 5.487 1.518 -11.255 1.00 88.00 177 HIS A O 1
ATOM 1437 N N . ASN A 1 178 ? 4.423 2.731 -9.712 1.00 89.75 178 ASN A N 1
ATOM 1438 C CA . ASN A 1 178 ? 3.453 3.372 -10.598 1.00 89.75 178 ASN A CA 1
ATOM 1439 C C . ASN A 1 178 ? 2.523 2.367 -11.301 1.00 89.75 178 ASN A C 1
ATOM 1441 O O . ASN A 1 178 ? 2.094 2.622 -12.429 1.00 89.75 178 ASN A O 1
ATOM 1445 N N . LEU A 1 179 ? 2.206 1.236 -10.659 1.00 89.38 179 LEU A N 1
ATOM 1446 C CA . LEU A 1 179 ? 1.410 0.178 -11.281 1.00 89.38 179 LEU A CA 1
ATOM 1447 C C . LEU A 1 179 ? -0.084 0.518 -11.370 1.00 89.38 179 LEU A C 1
ATOM 1449 O O . LEU A 1 179 ? -0.763 -0.031 -12.224 1.00 89.38 179 LEU A O 1
ATOM 1453 N N . ALA A 1 180 ? -0.602 1.462 -10.576 1.00 89.50 180 ALA A N 1
ATOM 1454 C CA . ALA A 1 180 ? -2.033 1.785 -10.595 1.00 89.50 180 ALA A CA 1
ATOM 1455 C C . ALA A 1 180 ? -2.456 2.555 -11.865 1.00 89.50 180 ALA A C 1
ATOM 1457 O O . ALA A 1 180 ? -3.369 2.149 -12.582 1.00 89.50 180 ALA A O 1
ATOM 1458 N N . PHE A 1 181 ? -1.768 3.657 -12.190 1.00 90.50 181 PHE A N 1
ATOM 1459 C CA . PHE A 1 181 ? -2.080 4.483 -13.377 1.00 90.50 181 PHE A CA 1
ATOM 1460 C C . PHE A 1 181 ? -0.994 4.455 -14.459 1.00 90.50 181 PHE A C 1
ATOM 1462 O O . PHE A 1 181 ? -1.060 5.193 -15.443 1.00 90.50 181 PHE A O 1
ATOM 1469 N N . GLY A 1 182 ? 0.041 3.641 -14.266 1.00 89.06 182 GLY A N 1
ATOM 1470 C CA . GLY A 1 182 ? 1.179 3.567 -15.167 1.00 89.06 182 GLY A CA 1
ATOM 1471 C C . GLY A 1 182 ? 2.151 4.741 -15.029 1.00 89.06 182 GLY A C 1
ATOM 1472 O O . GLY A 1 182 ? 1.963 5.696 -14.268 1.00 89.06 182 GLY A O 1
ATOM 1473 N N . HIS A 1 183 ? 3.214 4.667 -15.827 1.00 88.25 183 HIS A N 1
ATOM 1474 C CA . HIS A 1 183 ? 4.330 5.614 -15.801 1.00 88.25 183 HIS A CA 1
ATOM 1475 C C . HIS A 1 183 ? 3.995 6.963 -16.455 1.00 88.25 183 HIS A C 1
ATOM 1477 O O . HIS A 1 183 ? 4.674 7.952 -16.194 1.00 88.25 183 HIS A O 1
ATOM 1483 N N . SER A 1 184 ? 2.930 7.027 -17.262 1.00 89.06 184 SER A N 1
ATOM 1484 C CA . SER A 1 184 ? 2.465 8.267 -17.898 1.00 89.06 184 SER A CA 1
ATOM 1485 C C . SER A 1 184 ? 1.814 9.241 -16.909 1.00 89.06 184 SER A C 1
ATOM 1487 O O . SER A 1 184 ? 1.793 10.444 -17.159 1.00 89.06 184 SER A O 1
ATOM 1489 N N . TYR A 1 185 ? 1.319 8.749 -15.764 1.00 90.25 185 TYR A N 1
ATOM 1490 C CA . TYR A 1 185 ? 0.608 9.554 -14.762 1.00 90.25 185 TYR A CA 1
ATOM 1491 C C . TYR A 1 185 ? 1.201 9.391 -13.348 1.00 90.25 185 TYR A C 1
ATOM 1493 O O . TYR A 1 185 ? 0.514 8.980 -12.407 1.00 90.25 185 TYR A O 1
ATOM 1501 N N . PRO A 1 186 ? 2.478 9.756 -13.127 1.00 88.31 186 PRO A N 1
ATOM 1502 C CA . PRO A 1 186 ? 3.145 9.554 -11.837 1.00 88.31 186 PRO A CA 1
ATOM 1503 C C . PRO A 1 186 ? 2.544 10.416 -10.715 1.00 88.31 186 PRO A C 1
ATOM 1505 O O . PRO A 1 186 ? 2.580 10.034 -9.545 1.00 88.31 186 PRO A O 1
ATOM 1508 N N . LYS A 1 187 ? 1.951 11.569 -11.057 1.00 91.81 187 LYS A N 1
ATOM 1509 C CA . LYS A 1 187 ? 1.264 12.443 -10.093 1.00 91.81 187 LYS A CA 1
ATOM 1510 C C . LYS A 1 187 ? -0.004 11.791 -9.538 1.00 91.81 187 LYS A C 1
ATOM 1512 O O . LYS A 1 187 ? -0.233 11.874 -8.338 1.00 91.81 187 LYS A O 1
ATOM 1517 N N . CYS A 1 188 ? -0.779 11.103 -10.377 1.00 92.00 188 CYS A N 1
ATOM 1518 C CA . CYS A 1 188 ? -1.983 10.384 -9.953 1.00 92.00 188 CYS A CA 1
ATOM 1519 C C . CYS A 1 188 ? -1.632 9.241 -8.994 1.00 92.00 188 CYS A C 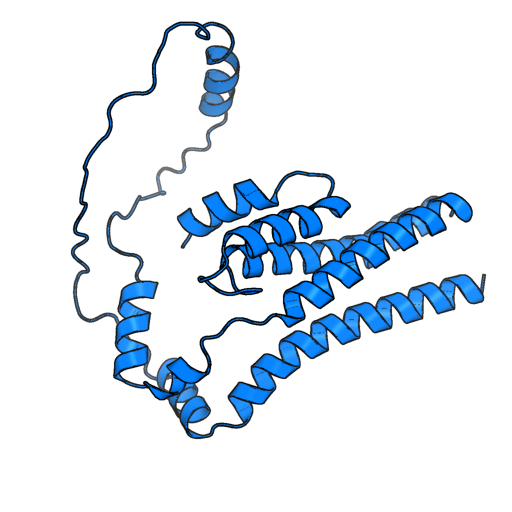1
ATOM 1521 O O . CYS A 1 188 ? -2.236 9.135 -7.932 1.00 92.00 188 CYS A O 1
ATOM 1523 N N . ASN A 1 189 ? -0.584 8.467 -9.305 1.00 92.62 189 ASN A N 1
ATOM 1524 C CA . ASN A 1 189 ? -0.061 7.440 -8.397 1.00 92.62 189 ASN A CA 1
ATOM 1525 C C . ASN A 1 189 ? 0.378 8.047 -7.052 1.00 92.62 189 ASN A C 1
ATOM 1527 O O . ASN A 1 189 ? 0.070 7.504 -5.999 1.00 92.62 189 ASN A O 1
ATOM 1531 N N . ARG A 1 190 ? 1.034 9.215 -7.062 1.00 91.12 190 ARG A N 1
ATOM 1532 C CA . ARG A 1 190 ? 1.449 9.900 -5.827 1.00 91.12 190 ARG A CA 1
ATOM 1533 C C . ARG A 1 190 ? 0.272 10.403 -4.987 1.00 91.12 190 ARG A C 1
ATOM 1535 O O . ARG A 1 190 ? 0.344 10.358 -3.768 1.00 91.12 190 ARG A O 1
ATOM 1542 N N . VAL A 1 191 ? -0.796 10.898 -5.610 1.00 94.25 191 VAL A N 1
ATOM 1543 C CA . VAL A 1 191 ? -2.009 11.291 -4.873 1.00 94.25 191 VAL A CA 1
ATOM 1544 C C . VAL A 1 191 ? -2.685 10.058 -4.278 1.00 94.25 191 VAL A C 1
ATOM 1546 O O . VAL A 1 191 ? -3.030 10.067 -3.100 1.00 94.25 191 VAL A O 1
ATOM 1549 N N . LEU A 1 192 ? -2.806 8.976 -5.051 1.00 93.94 192 LEU A N 1
ATOM 1550 C CA . LEU A 1 192 ? -3.384 7.723 -4.569 1.00 93.94 192 LEU A CA 1
ATOM 1551 C C . LEU A 1 192 ? -2.577 7.128 -3.407 1.00 93.94 192 LEU A C 1
ATOM 1553 O O . LEU A 1 192 ? -3.175 6.681 -2.434 1.00 93.94 192 LEU A O 1
ATOM 1557 N N . SER A 1 193 ? -1.241 7.183 -3.450 1.00 92.50 193 SER A N 1
ATOM 1558 C CA . SER A 1 193 ? -0.410 6.689 -2.346 1.00 92.50 193 SER A CA 1
ATOM 1559 C C . SER A 1 193 ? -0.597 7.501 -1.062 1.00 92.50 193 SER A C 1
ATOM 1561 O O . SER A 1 193 ? -0.550 6.937 0.027 1.00 92.50 193 SER A O 1
ATOM 1563 N N . LEU A 1 194 ? -0.860 8.809 -1.164 1.00 93.44 194 LEU A N 1
ATOM 1564 C CA . LEU A 1 194 ? -1.210 9.636 -0.005 1.00 93.44 194 LEU A CA 1
ATOM 1565 C C . LEU A 1 194 ? -2.576 9.251 0.571 1.00 93.44 194 LEU A C 1
ATOM 1567 O O . LEU A 1 194 ? -2.697 9.142 1.787 1.00 93.44 194 LEU A O 1
ATOM 1571 N N . VAL A 1 195 ? -3.576 8.999 -0.282 1.00 93.94 195 VAL A N 1
ATOM 1572 C CA . VAL A 1 195 ? -4.904 8.522 0.146 1.00 93.94 195 VAL A CA 1
ATOM 1573 C C . VAL A 1 195 ? -4.796 7.164 0.842 1.00 93.94 195 VAL A C 1
ATOM 1575 O O . VAL A 1 195 ? -5.333 6.993 1.933 1.00 93.94 195 VAL A O 1
ATOM 1578 N N . CYS A 1 196 ? -4.032 6.239 0.261 1.00 92.81 196 CYS A N 1
ATOM 1579 C CA . CYS A 1 196 ? -3.745 4.917 0.821 1.00 92.81 196 CYS A CA 1
ATOM 1580 C C . CYS A 1 196 ? -3.112 4.991 2.222 1.00 92.81 196 CYS A C 1
ATOM 1582 O O . CYS A 1 196 ? -3.332 4.129 3.066 1.00 92.81 196 CYS A O 1
ATOM 1584 N N . ASN A 1 197 ? -2.333 6.041 2.482 1.00 92.88 197 ASN A N 1
ATOM 1585 C CA . ASN A 1 197 ? -1.626 6.237 3.741 1.00 92.88 197 ASN A CA 1
ATOM 1586 C C . ASN A 1 197 ? -2.493 6.873 4.842 1.00 92.88 197 ASN A C 1
ATOM 1588 O O . ASN A 1 197 ? -2.097 6.849 6.005 1.00 92.88 197 ASN A O 1
ATOM 1592 N N . LEU A 1 198 ? -3.646 7.465 4.513 1.00 92.12 198 LEU A N 1
ATOM 1593 C CA . LEU A 1 198 ? -4.508 8.138 5.493 1.00 92.12 198 LEU A CA 1
ATOM 1594 C C . LEU A 1 198 ? -4.863 7.257 6.706 1.00 92.12 198 LEU A C 1
ATOM 1596 O O . LEU A 1 198 ? -4.621 7.703 7.829 1.00 92.12 198 LEU A O 1
ATOM 1600 N N . PRO A 1 199 ? -5.373 6.021 6.535 1.00 90.19 199 PRO A N 1
ATOM 1601 C CA . PRO A 1 199 ? -5.737 5.178 7.675 1.00 90.19 199 PRO A CA 1
ATOM 1602 C C . PRO A 1 199 ? -4.533 4.631 8.461 1.00 90.19 199 PRO A C 1
ATOM 1604 O O . PRO A 1 199 ? -4.694 4.237 9.611 1.00 90.19 199 PRO A O 1
ATOM 1607 N N . LEU A 1 200 ? -3.319 4.642 7.892 1.00 87.38 200 LEU A N 1
ATOM 1608 C CA . LEU A 1 200 ? -2.115 4.135 8.565 1.00 87.38 200 LEU A CA 1
ATOM 1609 C C . LEU A 1 200 ? -1.620 5.061 9.687 1.00 87.38 200 LEU A C 1
ATOM 1611 O O . LEU A 1 200 ? -0.824 4.640 10.524 1.00 87.38 200 LEU A O 1
ATOM 1615 N N . GLY A 1 201 ? -2.026 6.336 9.687 1.00 84.00 201 GLY A N 1
ATOM 1616 C CA . GLY A 1 201 ? -1.663 7.325 10.712 1.00 84.00 201 GLY A CA 1
ATOM 1617 C C . GLY A 1 201 ? -0.192 7.771 10.724 1.00 84.00 201 GLY A C 1
ATOM 1618 O O . GLY A 1 201 ? 0.128 8.796 11.323 1.00 84.00 201 GLY A O 1
ATOM 1619 N N . ILE A 1 202 ? 0.704 7.058 10.037 1.00 84.38 202 ILE A N 1
ATOM 1620 C CA . ILE A 1 202 ? 2.137 7.367 9.932 1.00 84.38 202 ILE A CA 1
ATOM 1621 C C . ILE A 1 202 ? 2.463 7.690 8.469 1.00 84.38 202 ILE A C 1
ATOM 1623 O O . ILE A 1 202 ? 2.114 6.898 7.594 1.00 84.38 202 ILE A O 1
ATOM 1627 N N . PRO A 1 203 ? 3.126 8.820 8.155 1.00 85.44 203 PRO A N 1
ATOM 1628 C CA . PRO A 1 203 ? 3.410 9.234 6.779 1.00 85.44 203 PRO A CA 1
ATOM 1629 C C . PRO A 1 203 ? 4.533 8.396 6.140 1.00 85.44 203 PRO A C 1
ATOM 1631 O O . PRO A 1 203 ? 5.686 8.820 6.082 1.00 85.44 203 PRO A O 1
ATOM 1634 N N . ILE A 1 204 ? 4.198 7.206 5.637 1.00 87.44 204 ILE A N 1
ATOM 1635 C CA . ILE A 1 204 ? 5.154 6.239 5.074 1.00 87.44 204 ILE A CA 1
ATOM 1636 C C . ILE A 1 204 ? 5.235 6.347 3.547 1.00 87.44 204 ILE A C 1
ATOM 1638 O O . ILE A 1 204 ? 6.320 6.215 2.990 1.00 87.44 204 ILE A O 1
ATOM 1642 N N . ALA A 1 205 ? 4.135 6.655 2.855 1.00 85.06 205 ALA A N 1
ATOM 1643 C CA . ALA A 1 205 ? 4.036 6.545 1.394 1.00 85.06 205 ALA A CA 1
ATOM 1644 C C . ALA A 1 205 ? 5.145 7.252 0.586 1.00 85.06 205 ALA A C 1
ATOM 1646 O O . ALA A 1 205 ? 5.609 6.719 -0.422 1.00 85.06 205 ALA A O 1
ATOM 1647 N N . ILE A 1 206 ? 5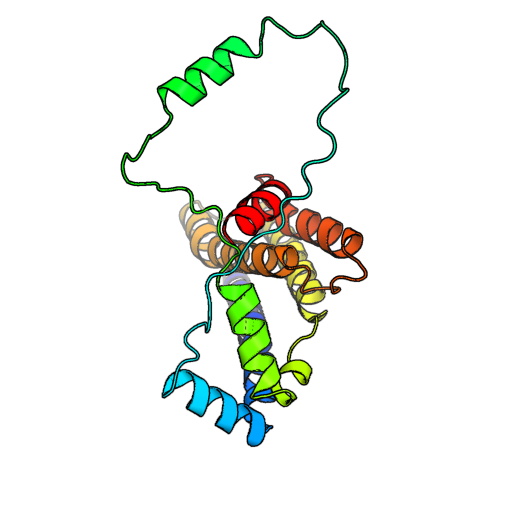.580 8.452 0.993 1.00 86.56 206 ILE A N 1
ATOM 1648 C CA . ILE A 1 206 ? 6.618 9.200 0.260 1.00 86.56 206 ILE A CA 1
ATOM 1649 C C . ILE A 1 206 ? 8.012 8.629 0.523 1.00 86.56 206 ILE A C 1
ATOM 1651 O O . ILE A 1 206 ? 8.774 8.428 -0.422 1.00 86.56 206 ILE A O 1
ATOM 1655 N N . SER A 1 207 ? 8.332 8.359 1.789 1.00 84.69 207 SER A N 1
ATOM 1656 C CA . SER A 1 207 ? 9.609 7.758 2.179 1.00 84.69 207 SER A CA 1
ATOM 1657 C C . SER A 1 207 ? 9.752 6.367 1.576 1.00 84.69 207 SER A C 1
ATOM 1659 O O . SER A 1 207 ? 10.795 6.061 1.013 1.00 84.69 207 SER A O 1
ATOM 1661 N N . TYR A 1 208 ? 8.677 5.575 1.612 1.00 85.50 208 TYR A N 1
ATOM 1662 C CA . TYR A 1 208 ? 8.629 4.251 1.012 1.00 85.50 208 TYR A CA 1
ATOM 1663 C C . TYR A 1 208 ? 8.984 4.315 -0.467 1.00 85.50 208 TYR A C 1
ATOM 1665 O O . TYR A 1 208 ? 9.930 3.664 -0.878 1.00 85.50 208 TYR A O 1
ATOM 1673 N N . LYS A 1 209 ? 8.314 5.161 -1.262 1.00 83.62 209 LYS A N 1
ATOM 1674 C CA . LYS A 1 209 ? 8.627 5.263 -2.693 1.00 83.62 209 LYS A CA 1
ATOM 1675 C C . LYS A 1 209 ? 10.098 5.593 -2.949 1.00 83.62 209 LYS A C 1
ATOM 1677 O O . LYS A 1 209 ? 10.676 5.025 -3.863 1.00 83.62 209 LYS A O 1
ATOM 1682 N N . LYS A 1 210 ? 10.691 6.494 -2.161 1.00 82.31 210 LYS A N 1
ATOM 1683 C CA . LYS A 1 210 ? 12.102 6.860 -2.312 1.00 82.31 210 LYS A CA 1
ATOM 1684 C C . LYS A 1 210 ? 13.028 5.688 -1.969 1.00 82.31 210 LYS A C 1
ATOM 1686 O O . LYS A 1 210 ? 13.802 5.274 -2.816 1.00 82.31 210 LYS A O 1
ATOM 1691 N N . TYR A 1 211 ? 12.936 5.163 -0.750 1.00 79.50 211 TYR A N 1
ATOM 1692 C CA . TYR A 1 211 ? 13.857 4.130 -0.267 1.00 79.50 211 TYR A CA 1
ATOM 1693 C C . TYR A 1 211 ? 13.647 2.783 -0.952 1.00 79.50 211 TYR A C 1
ATOM 1695 O O . TYR A 1 211 ? 14.598 2.053 -1.182 1.00 79.50 211 TYR A O 1
ATOM 1703 N N . HIS A 1 212 ? 12.413 2.463 -1.328 1.00 83.62 212 HIS A N 1
ATOM 1704 C CA . HIS A 1 212 ? 12.113 1.253 -2.081 1.00 83.62 212 HIS A CA 1
ATOM 1705 C C . HIS A 1 212 ? 12.697 1.305 -3.491 1.00 83.62 212 HIS A C 1
ATOM 1707 O O . HIS A 1 212 ? 13.204 0.306 -3.972 1.00 83.62 212 HIS A O 1
ATOM 1713 N N . GLN A 1 213 ? 12.685 2.474 -4.138 1.00 77.25 213 GLN A N 1
ATOM 1714 C CA . GLN A 1 213 ? 13.372 2.673 -5.418 1.00 77.25 213 GLN A CA 1
ATOM 1715 C C . GLN A 1 213 ? 14.898 2.676 -5.304 1.00 77.25 213 GLN A C 1
ATOM 1717 O O . GLN A 1 213 ? 15.549 2.507 -6.317 1.00 77.25 213 GLN A O 1
ATOM 1722 N N . GLU A 1 214 ? 15.461 2.942 -4.123 1.00 73.25 214 GLU A N 1
ATOM 1723 C CA . GLU A 1 214 ? 16.903 2.796 -3.870 1.00 73.25 214 GLU A CA 1
ATOM 1724 C C . GLU A 1 214 ? 17.277 1.340 -3.542 1.00 73.25 214 GLU A C 1
ATOM 1726 O O . GLU A 1 214 ? 18.444 0.975 -3.635 1.00 73.25 214 GLU A O 1
ATOM 1731 N N . HIS A 1 215 ? 16.302 0.531 -3.114 1.00 75.00 215 HIS A N 1
ATOM 1732 C CA . HIS A 1 215 ? 16.484 -0.890 -2.832 1.00 75.00 215 HIS A CA 1
ATOM 1733 C C . HIS A 1 215 ? 16.494 -1.758 -4.100 1.00 75.00 215 HIS A C 1
ATOM 1735 O O . HIS A 1 215 ? 17.213 -2.756 -4.117 1.00 75.00 215 HIS A O 1
ATOM 1741 N N . HIS A 1 216 ? 15.691 -1.398 -5.110 1.00 67.88 216 HIS A N 1
ATOM 1742 C CA . HIS A 1 216 ? 15.792 -1.942 -6.472 1.00 67.88 216 HIS A CA 1
ATOM 1743 C C . HIS A 1 216 ? 16.926 -1.232 -7.209 1.00 67.88 216 HIS A C 1
ATOM 1745 O O . HIS A 1 216 ? 17.868 -1.916 -7.656 1.00 67.88 216 HIS A O 1
#

Organism: NCBI:txid1844966